Protein AF-A0A1B6J631-F1 (afdb_monomer)

Radius of gyration: 23.46 Å; Cα contacts (8 Å, |Δi|>4): 627; chains: 1; bounding box: 82×41×55 Å

pLDDT: mean 84.99, std 19.59, range [31.05, 98.88]

Structure (mmCIF, N/CA/C/O backbone):
data_AF-A0A1B6J631-F1
#
_entry.id   AF-A0A1B6J631-F1
#
loop_
_atom_site.group_PDB
_atom_site.id
_atom_site.type_symbol
_atom_site.label_atom_id
_atom_site.label_alt_id
_atom_site.label_comp_id
_atom_site.label_asym_id
_atom_site.label_entity_id
_atom_site.label_seq_id
_atom_site.pdbx_PDB_ins_code
_atom_site.Cartn_x
_atom_site.Cartn_y
_atom_site.Cartn_z
_atom_site.occupancy
_atom_site.B_iso_or_equiv
_atom_site.auth_seq_id
_atom_site.auth_comp_id
_atom_site.auth_asym_id
_atom_site.auth_atom_id
_atom_site.pdbx_PDB_model_num
ATOM 1 N N . MET A 1 1 ? -14.743 22.032 14.363 1.00 82.25 1 MET A N 1
ATOM 2 C CA . MET A 1 1 ? -14.940 21.026 13.307 1.00 82.25 1 MET A CA 1
ATOM 3 C C . MET A 1 1 ? -15.911 19.990 13.874 1.00 82.25 1 MET A C 1
ATOM 5 O O . MET A 1 1 ? -15.957 19.892 15.098 1.00 82.25 1 MET A O 1
ATOM 9 N N . PRO A 1 2 ? -16.835 19.409 13.086 1.00 94.44 2 PRO A N 1
ATOM 10 C CA . PRO A 1 2 ? -17.830 18.488 13.631 1.00 94.44 2 PRO A CA 1
ATOM 11 C C . PRO A 1 2 ? -17.188 17.169 14.062 1.00 94.44 2 PRO A C 1
ATOM 13 O O . PRO A 1 2 ? -16.267 16.673 13.419 1.00 94.44 2 PRO A O 1
ATOM 16 N N . SER A 1 3 ? -17.731 16.547 15.100 1.00 97.12 3 SER A N 1
ATOM 17 C CA . SER A 1 3 ? -17.388 15.157 15.407 1.00 97.12 3 SER A CA 1
ATOM 18 C C . SER A 1 3 ? -18.029 14.185 14.409 1.00 97.12 3 SER A C 1
ATOM 20 O O . SER A 1 3 ? -19.041 14.492 13.769 1.00 97.12 3 SER A O 1
ATOM 22 N N . LEU A 1 4 ? -17.495 12.963 14.317 1.00 96.88 4 LEU A N 1
ATOM 23 C CA . LEU A 1 4 ? -18.109 11.889 13.531 1.00 96.88 4 LEU A CA 1
ATOM 24 C C . LEU A 1 4 ? -19.551 11.629 13.981 1.00 96.88 4 LEU A C 1
ATOM 26 O O . LEU A 1 4 ? -20.434 11.430 13.147 1.00 96.88 4 LEU A O 1
ATOM 30 N N . LEU A 1 5 ? -19.806 11.658 15.291 1.00 95.62 5 LEU A N 1
ATOM 31 C CA . LEU A 1 5 ? -21.152 11.505 15.831 1.00 95.62 5 LEU A CA 1
ATOM 32 C C . LEU A 1 5 ? -22.104 12.600 15.323 1.00 95.62 5 LEU A C 1
ATOM 34 O O . LEU A 1 5 ? -23.181 12.277 14.826 1.00 95.62 5 LEU A O 1
ATOM 38 N N . GLU A 1 6 ? -21.700 13.870 15.386 1.00 95.44 6 GLU A N 1
ATOM 39 C CA . GLU A 1 6 ? -22.506 14.989 14.875 1.00 95.44 6 GLU A CA 1
ATOM 40 C C . GLU A 1 6 ? -22.746 14.869 13.364 1.00 95.44 6 GLU A C 1
ATOM 42 O O . GLU A 1 6 ? -23.855 15.118 12.886 1.00 95.44 6 GLU A O 1
ATOM 47 N N . ALA A 1 7 ? -21.738 14.437 12.598 1.00 95.25 7 ALA A N 1
ATOM 48 C CA . ALA A 1 7 ? -21.880 14.189 11.165 1.00 95.25 7 ALA A CA 1
ATOM 49 C C . ALA A 1 7 ? -22.892 13.064 10.879 1.00 95.25 7 ALA A C 1
ATOM 51 O O . ALA A 1 7 ? -23.744 13.195 9.992 1.00 95.25 7 ALA A O 1
ATOM 52 N N . ILE A 1 8 ? -22.851 11.981 11.662 1.00 93.69 8 ILE A N 1
ATOM 53 C CA . ILE A 1 8 ? -23.814 10.878 11.594 1.00 93.69 8 ILE A CA 1
ATOM 54 C C . ILE A 1 8 ? -25.222 11.361 11.925 1.00 93.69 8 ILE A C 1
ATOM 56 O O . ILE A 1 8 ? -26.155 11.054 11.185 1.00 93.69 8 ILE A O 1
ATOM 60 N N . GLU A 1 9 ? -25.398 12.126 12.997 1.00 92.25 9 GLU A N 1
ATOM 61 C CA . GLU A 1 9 ? -26.707 12.642 13.401 1.00 92.25 9 GLU A CA 1
ATOM 62 C C . GLU A 1 9 ? -27.267 13.636 12.389 1.00 92.25 9 GLU A C 1
ATOM 64 O O . GLU A 1 9 ? -28.450 13.588 12.062 1.00 92.25 9 GLU A O 1
ATOM 69 N N . ARG A 1 10 ? -26.418 14.462 11.784 1.00 91.12 10 ARG A N 1
ATOM 70 C CA . ARG A 1 10 ? -26.838 15.351 10.703 1.00 91.12 10 ARG A CA 1
ATOM 71 C C . ARG A 1 10 ? -27.291 14.585 9.456 1.00 91.12 10 ARG A C 1
ATOM 73 O O . ARG A 1 10 ? -28.232 15.014 8.792 1.00 91.12 10 ARG A O 1
ATOM 80 N N . LYS A 1 11 ? -26.625 13.478 9.114 1.00 90.56 11 LYS A N 1
ATOM 81 C CA . LYS A 1 11 ? -26.913 12.697 7.896 1.00 90.56 11 LYS A CA 1
ATOM 82 C C . LYS A 1 11 ? -28.049 11.687 8.077 1.00 90.56 11 LYS A C 1
ATOM 84 O O . LYS A 1 11 ? -28.780 11.429 7.125 1.00 90.56 11 LYS A O 1
ATOM 89 N N . TYR A 1 12 ? -28.196 11.124 9.274 1.00 87.44 12 TYR A N 1
ATOM 90 C CA . TYR A 1 12 ? -29.090 9.995 9.554 1.00 87.44 12 TYR A CA 1
ATOM 91 C C . TYR A 1 12 ? -30.035 10.214 10.746 1.00 87.44 12 TYR A C 1
ATOM 93 O O . TYR A 1 12 ? -30.874 9.358 11.005 1.00 87.44 12 TYR A O 1
ATOM 101 N N . GLY A 1 13 ? -29.904 11.312 11.494 1.00 75.94 13 GLY A N 1
ATOM 102 C CA . GLY A 1 13 ? -30.615 11.542 12.757 1.00 75.94 13 GLY A CA 1
ATOM 103 C C . GLY A 1 13 ? -31.969 12.246 12.654 1.00 75.94 13 GLY A C 1
ATOM 104 O O . GLY A 1 13 ? -32.663 12.319 13.663 1.00 75.94 13 GLY A O 1
ATOM 105 N N . ASN A 1 14 ? -32.382 12.742 11.482 1.00 65.00 14 ASN A N 1
ATOM 106 C CA . ASN A 1 14 ? -33.690 13.389 11.352 1.00 65.00 14 ASN A CA 1
ATOM 107 C C . ASN A 1 14 ? -34.818 12.365 11.153 1.00 65.00 14 ASN A C 1
ATOM 109 O O . ASN A 1 14 ? -35.109 11.924 10.038 1.00 65.00 14 ASN A O 1
ATOM 113 N N . ASP A 1 15 ? -35.525 12.080 12.244 1.00 57.22 15 ASP A N 1
ATOM 114 C CA . ASP A 1 15 ? -36.926 11.676 12.208 1.00 57.22 15 ASP A CA 1
ATOM 115 C C . ASP A 1 15 ? -37.767 12.827 11.605 1.00 57.22 15 ASP A C 1
ATOM 117 O O . ASP A 1 15 ? -38.285 13.675 12.324 1.00 57.22 15 ASP A O 1
ATOM 121 N N . GLY A 1 16 ? -37.924 12.869 10.274 1.00 48.22 16 GLY A N 1
ATOM 122 C CA . GLY A 1 16 ? -39.112 13.491 9.670 1.00 48.22 16 GLY A CA 1
ATOM 123 C C . GLY A 1 16 ? -38.996 14.774 8.839 1.00 48.22 16 GLY A C 1
ATOM 124 O O . GLY A 1 16 ? -39.943 15.550 8.881 1.00 48.22 16 GLY A O 1
ATOM 125 N N . GLU A 1 17 ? -37.979 14.973 7.990 1.00 39.62 17 GLU A N 1
ATOM 126 C CA . GLU A 1 17 ? -38.139 15.897 6.847 1.00 39.62 17 GLU A CA 1
ATOM 127 C C . GLU A 1 17 ? -37.693 15.280 5.512 1.00 39.62 17 GLU A C 1
ATOM 129 O O . GLU A 1 17 ? -36.581 14.783 5.349 1.00 39.62 17 GLU A O 1
ATOM 134 N N . CYS A 1 18 ? -38.640 15.281 4.570 1.00 37.50 18 CYS A N 1
ATOM 135 C CA . CYS A 1 18 ? -38.581 14.751 3.214 1.00 37.50 18 CYS A CA 1
ATOM 136 C C . CYS A 1 18 ? -37.304 15.114 2.438 1.00 37.50 18 CYS A C 1
ATOM 138 O O . CYS A 1 18 ? -37.109 16.271 2.071 1.00 37.50 18 CYS A O 1
ATOM 140 N N . PHE A 1 19 ? -36.579 14.098 1.964 1.00 38.81 19 PHE A N 1
ATOM 141 C CA . PHE A 1 19 ? -35.906 14.173 0.662 1.00 38.81 19 PHE A CA 1
ATOM 142 C C . PHE A 1 19 ? -36.889 13.781 -0.449 1.00 38.81 19 PHE A C 1
ATOM 144 O O . PHE A 1 19 ? -36.701 12.806 -1.170 1.00 38.81 19 PHE A O 1
ATOM 151 N N . ASP A 1 20 ? -37.954 14.568 -0.597 1.00 43.44 20 ASP A N 1
ATOM 152 C CA . ASP A 1 20 ? -38.672 14.644 -1.865 1.00 43.44 20 ASP A CA 1
ATOM 153 C C . ASP A 1 20 ? -37.979 15.719 -2.697 1.00 43.44 20 ASP A C 1
ATOM 155 O O . ASP A 1 20 ? -38.281 16.907 -2.574 1.00 43.44 20 ASP A O 1
ATOM 159 N N . LYS A 1 21 ? -37.014 15.292 -3.521 1.00 38.41 21 LYS A N 1
ATOM 160 C CA . LYS A 1 21 ? -36.769 15.865 -4.852 1.00 38.41 21 LYS A CA 1
ATOM 161 C C . LYS A 1 21 ? -35.803 14.998 -5.671 1.00 38.41 21 LYS A C 1
ATOM 163 O O . LYS A 1 21 ? -34.590 15.138 -5.611 1.00 38.41 21 LYS A O 1
ATOM 168 N N . VAL A 1 22 ? -36.450 14.202 -6.527 1.00 39.62 22 VAL A N 1
ATOM 169 C CA . VAL A 1 22 ? -36.046 13.758 -7.874 1.00 39.62 22 VAL A CA 1
ATOM 170 C C . VAL A 1 22 ? -35.031 12.613 -7.982 1.00 39.62 22 VAL A C 1
ATOM 172 O O . VAL A 1 22 ? -33.855 12.829 -8.240 1.00 39.62 22 VAL A O 1
ATOM 175 N N . LEU A 1 23 ? -35.551 11.380 -8.002 1.00 35.44 23 LEU A N 1
ATOM 176 C CA . LEU A 1 23 ? -35.072 10.312 -8.891 1.00 35.44 23 LEU A CA 1
ATOM 177 C C . LEU A 1 23 ? -36.285 9.512 -9.405 1.00 35.44 23 LEU A C 1
ATOM 179 O O . LEU A 1 23 ? -37.031 8.982 -8.582 1.00 35.44 23 LEU A O 1
ATOM 183 N N . PRO A 1 24 ? -36.519 9.389 -10.725 1.00 42.41 24 PRO A N 1
ATOM 184 C CA . PRO A 1 24 ? -37.562 8.520 -11.240 1.00 42.41 24 PRO A CA 1
ATOM 185 C C . PRO A 1 24 ? -36.941 7.227 -11.768 1.00 42.41 24 PRO A C 1
ATOM 187 O O . PRO A 1 24 ? -36.605 7.175 -12.940 1.00 42.41 24 PRO A O 1
ATOM 190 N N . VAL A 1 25 ? -36.825 6.174 -10.953 1.00 37.69 25 VAL A N 1
ATOM 191 C CA . VAL A 1 25 ? -36.919 4.783 -11.443 1.00 37.69 25 VAL A CA 1
ATOM 192 C C . VAL A 1 25 ? -37.462 3.899 -10.322 1.00 37.69 25 VAL A C 1
ATOM 194 O O . VAL A 1 25 ? -36.967 3.898 -9.200 1.00 37.69 25 VAL A O 1
ATOM 197 N N . ILE A 1 26 ? -38.506 3.151 -10.664 1.00 46.88 26 ILE A N 1
ATOM 198 C CA . ILE A 1 26 ? -39.209 2.166 -9.847 1.00 46.88 26 ILE A CA 1
ATOM 199 C C . ILE A 1 26 ? -38.220 1.108 -9.332 1.00 46.88 26 ILE A C 1
ATOM 201 O O . ILE A 1 26 ? -37.789 0.231 -10.076 1.00 46.88 26 ILE A O 1
ATOM 205 N N . ALA A 1 27 ? -37.919 1.159 -8.039 1.00 39.72 27 ALA A N 1
ATOM 206 C CA . ALA A 1 27 ? -37.477 0.018 -7.252 1.00 39.72 27 ALA A CA 1
ATOM 207 C C . ALA A 1 27 ? -38.329 0.010 -5.982 1.00 39.72 27 ALA A C 1
ATOM 209 O O . ALA A 1 27 ? -38.510 1.050 -5.348 1.00 39.72 27 ALA A O 1
ATOM 210 N N . ILE A 1 28 ? -38.900 -1.143 -5.632 1.00 43.44 28 ILE A N 1
ATOM 211 C CA . ILE A 1 28 ? -39.638 -1.314 -4.378 1.00 43.44 28 ILE A CA 1
ATOM 212 C C . ILE A 1 28 ? -38.614 -1.184 -3.246 1.00 43.44 28 ILE A C 1
ATOM 214 O O . ILE A 1 28 ? -37.933 -2.139 -2.883 1.00 43.44 28 ILE A O 1
ATOM 218 N N . TYR A 1 29 ? -38.463 0.039 -2.746 1.00 48.22 29 TYR A N 1
ATOM 219 C CA . TYR A 1 29 ? -37.654 0.362 -1.586 1.00 48.22 29 TYR A CA 1
ATOM 220 C C . TYR A 1 29 ? -38.427 -0.082 -0.348 1.00 48.22 29 TYR A C 1
ATOM 222 O O . TYR A 1 29 ? -39.416 0.541 0.036 1.00 48.22 29 TYR A O 1
ATOM 230 N N . VAL A 1 30 ? -38.000 -1.187 0.260 1.00 41.34 30 VAL A N 1
ATOM 231 C CA . VAL A 1 30 ? -38.392 -1.529 1.628 1.00 41.34 30 VAL A CA 1
ATOM 232 C C . VAL A 1 30 ? -37.383 -0.823 2.536 1.00 41.34 30 VAL A C 1
ATOM 234 O O . VAL A 1 30 ? -36.220 -1.233 2.547 1.00 41.34 30 VAL A O 1
ATOM 237 N N . PRO A 1 31 ? -37.761 0.249 3.259 1.00 44.47 31 PRO A N 1
ATOM 238 C CA . PRO A 1 31 ? -36.829 0.919 4.148 1.00 44.47 31 PRO A CA 1
ATOM 239 C C . PRO A 1 31 ? -36.415 -0.065 5.249 1.00 44.47 31 PRO A C 1
ATOM 241 O O . PRO A 1 31 ? -37.297 -0.694 5.845 1.00 44.47 31 PRO A O 1
ATOM 244 N N . PRO A 1 32 ? -35.116 -0.199 5.567 1.00 46.34 32 PRO A N 1
ATOM 245 C CA . PRO A 1 32 ? -34.723 -0.840 6.813 1.00 46.34 32 PRO A CA 1
ATOM 246 C C . PRO A 1 32 ? -35.379 -0.090 7.989 1.00 46.34 32 PRO A C 1
ATOM 248 O O . PRO A 1 32 ? -35.716 1.094 7.851 1.00 46.34 32 PRO A O 1
ATOM 251 N N . PRO A 1 33 ? -35.604 -0.746 9.143 1.00 46.66 33 PRO A N 1
ATOM 252 C CA . PRO A 1 33 ? -36.124 -0.062 10.322 1.00 46.66 33 PRO A CA 1
ATOM 253 C C . PRO A 1 33 ? -35.267 1.181 10.586 1.00 46.66 33 PRO A C 1
ATOM 255 O O . PRO A 1 33 ? -34.042 1.086 10.672 1.00 46.66 33 PRO A O 1
ATOM 258 N N . ARG A 1 34 ? -35.932 2.342 10.650 1.00 52.81 34 ARG A N 1
ATOM 259 C CA . ARG A 1 34 ? -35.390 3.713 10.541 1.00 52.81 34 ARG A CA 1
ATOM 260 C C . ARG A 1 34 ? -34.435 4.143 11.675 1.00 52.81 34 ARG A C 1
ATOM 262 O O . ARG A 1 34 ? -34.225 5.325 11.884 1.00 52.81 34 ARG A O 1
ATOM 269 N N . GLN A 1 35 ? -33.864 3.189 12.405 1.00 58.53 35 GLN A N 1
ATOM 270 C CA . GLN A 1 35 ? -32.966 3.387 13.547 1.00 58.53 35 GLN A CA 1
ATOM 271 C C . GLN A 1 35 ? -31.607 2.688 13.378 1.00 58.53 35 GLN A C 1
ATOM 273 O O . GLN A 1 35 ? -30.775 2.753 14.276 1.00 58.53 35 GLN A O 1
ATOM 278 N N . CYS A 1 36 ? -31.367 1.995 12.260 1.00 71.38 36 CYS A N 1
ATOM 279 C CA . CYS A 1 36 ? -30.121 1.264 12.040 1.00 71.38 36 CYS A CA 1
ATOM 280 C C . CYS A 1 36 ? -29.299 1.942 10.941 1.00 71.38 36 CYS A C 1
ATOM 282 O O . CYS A 1 36 ? -29.774 2.077 9.812 1.00 71.38 36 CYS A O 1
ATOM 284 N N . LEU A 1 37 ? -28.076 2.364 11.273 1.00 87.50 37 LEU A N 1
ATOM 285 C CA . LEU A 1 37 ? -27.142 2.905 10.290 1.00 87.50 37 LEU A CA 1
ATOM 286 C C . LEU A 1 37 ? -26.820 1.862 9.207 1.00 87.50 37 LEU A C 1
ATOM 288 O O . LEU A 1 37 ? -26.799 0.658 9.496 1.00 87.50 37 LEU A O 1
ATOM 292 N N . PRO A 1 38 ? -26.561 2.294 7.959 1.00 91.00 38 PRO A N 1
ATOM 293 C CA . PRO A 1 38 ? -26.093 1.380 6.928 1.00 91.00 38 PRO A CA 1
ATOM 294 C C . PRO A 1 38 ? -24.736 0.763 7.326 1.00 91.00 38 PRO A C 1
ATOM 296 O O . PRO A 1 38 ? -23.950 1.411 8.018 1.00 91.00 38 PRO A O 1
ATOM 299 N N . PRO A 1 39 ? -24.418 -0.466 6.868 1.00 94.44 39 PRO A N 1
ATOM 300 C CA . PRO A 1 39 ? -23.124 -1.095 7.142 1.00 94.44 39 PRO A CA 1
ATOM 301 C C . PRO A 1 39 ? -21.924 -0.318 6.589 1.00 94.44 39 PRO A C 1
ATOM 303 O O . PRO A 1 39 ? -20.822 -0.490 7.094 1.00 94.44 39 PRO A O 1
ATOM 306 N N . LEU A 1 40 ? -22.136 0.507 5.562 1.00 96.25 40 LEU A N 1
ATOM 307 C CA . LEU A 1 40 ? -21.135 1.393 4.980 1.00 96.25 40 LEU A CA 1
ATOM 308 C C . LEU A 1 40 ? -21.449 2.839 5.366 1.00 96.25 40 LEU A C 1
ATOM 310 O O . LEU A 1 40 ? -22.522 3.356 5.042 1.00 96.25 40 LEU A O 1
ATOM 314 N N . LEU A 1 41 ? -20.489 3.500 6.005 1.00 96.94 41 LEU A N 1
ATOM 315 C CA . LEU A 1 41 ? -20.519 4.927 6.293 1.00 96.94 41 LEU A CA 1
ATOM 316 C C . LEU A 1 41 ? -19.467 5.645 5.450 1.00 96.94 41 LEU A C 1
ATOM 318 O O . LEU A 1 41 ? -18.290 5.320 5.522 1.00 96.94 41 LEU A O 1
ATOM 322 N N . VAL A 1 42 ? -19.903 6.643 4.680 1.00 97.00 42 VAL A N 1
ATOM 323 C CA . VAL A 1 42 ? -19.023 7.508 3.880 1.00 97.00 42 VAL A CA 1
ATOM 324 C C . VAL A 1 42 ? -19.221 8.949 4.326 1.00 97.00 42 VAL A C 1
ATOM 326 O O . VAL A 1 42 ? -20.335 9.484 4.210 1.00 97.00 42 VAL A O 1
ATOM 329 N N . PHE A 1 43 ? -18.149 9.554 4.826 1.00 96.44 43 PHE A N 1
ATOM 330 C CA . PHE A 1 43 ? -18.082 10.926 5.322 1.00 96.44 43 PHE A CA 1
ATOM 331 C C . PHE A 1 43 ? -16.778 11.579 4.870 1.00 96.44 43 PHE A C 1
ATOM 333 O O . PHE A 1 43 ? -15.960 11.993 5.684 1.00 96.44 43 PHE A O 1
ATOM 340 N N . ASN A 1 44 ? -16.583 11.648 3.558 1.00 94.62 44 ASN A N 1
ATOM 341 C CA . ASN A 1 44 ? -15.396 12.271 2.985 1.00 94.62 44 ASN A CA 1
ATOM 342 C C . ASN A 1 44 ? -15.577 13.788 2.943 1.00 94.62 44 ASN A C 1
ATOM 344 O O . ASN A 1 44 ? -16.693 14.244 2.676 1.00 94.62 44 ASN A O 1
ATOM 348 N N . ASP A 1 45 ? -14.505 14.549 3.175 1.00 95.94 45 ASP A N 1
ATOM 349 C CA . ASP A 1 45 ? -14.517 16.019 3.069 1.00 95.94 45 ASP A CA 1
ATOM 350 C C . ASP A 1 45 ? -15.610 16.671 3.935 1.00 95.94 45 ASP A C 1
ATOM 352 O O . ASP A 1 45 ? -16.356 17.548 3.504 1.00 95.94 45 ASP A O 1
ATOM 356 N N . CYS A 1 46 ? -15.767 16.163 5.162 1.00 95.75 46 CYS A N 1
ATOM 357 C CA . CYS A 1 46 ? -16.788 16.600 6.118 1.00 95.75 46 CYS A CA 1
ATOM 358 C C . CYS A 1 46 ? -16.204 17.419 7.280 1.00 95.75 46 CYS A C 1
ATOM 360 O O . CYS A 1 46 ? -16.917 17.680 8.251 1.00 95.75 46 CYS A O 1
ATOM 362 N N . ASP A 1 47 ? -14.926 17.801 7.188 1.00 95.75 47 ASP A N 1
ATOM 363 C CA . ASP A 1 47 ? -14.166 18.509 8.221 1.00 95.75 47 ASP A CA 1
ATOM 364 C C . ASP A 1 47 ? -14.165 17.796 9.587 1.00 95.75 47 ASP A C 1
ATOM 366 O O . ASP A 1 47 ? -14.083 18.454 10.620 1.00 95.75 47 ASP A O 1
ATOM 370 N N . ILE A 1 48 ? -14.297 16.466 9.627 1.00 97.00 48 ILE A N 1
ATOM 371 C CA . ILE A 1 48 ? -14.379 15.724 10.892 1.00 97.00 48 ILE A CA 1
ATOM 372 C C . ILE A 1 48 ? -13.012 15.717 11.584 1.00 97.00 48 ILE A C 1
ATOM 374 O O . ILE A 1 48 ? -12.023 15.330 10.970 1.00 97.00 48 ILE A O 1
ATOM 378 N N . ASP A 1 49 ? -12.946 16.103 12.857 1.00 95.38 49 ASP A N 1
ATOM 379 C CA . ASP A 1 49 ? -11.690 16.150 13.630 1.00 95.38 49 ASP A CA 1
ATOM 380 C C . ASP A 1 49 ? -11.677 15.233 14.863 1.00 95.38 49 ASP A C 1
ATOM 382 O O . ASP A 1 49 ? -10.615 14.941 15.404 1.00 95.38 49 ASP A O 1
ATOM 386 N N . THR A 1 50 ? -12.843 14.751 15.298 1.00 96.25 50 THR A N 1
ATOM 387 C CA . THR A 1 50 ? -13.007 13.997 16.548 1.00 96.25 50 THR A CA 1
ATOM 388 C C . THR A 1 50 ? -14.068 12.902 16.422 1.00 96.25 50 THR A C 1
ATOM 390 O O . THR A 1 50 ? -14.956 12.948 15.566 1.00 96.25 50 THR A O 1
ATOM 393 N N . ALA A 1 51 ? -14.023 11.901 17.302 1.00 95.00 51 ALA A N 1
ATOM 394 C CA . ALA A 1 51 ? -15.007 10.820 17.358 1.00 95.00 51 ALA A CA 1
ATOM 395 C C . ALA A 1 51 ? -16.389 11.302 17.840 1.00 95.00 51 ALA A C 1
ATOM 397 O O . ALA A 1 51 ? -17.426 10.852 17.346 1.00 95.00 51 ALA A O 1
ATOM 398 N N . GLY A 1 52 ? -16.406 12.225 18.807 1.00 95.19 52 GLY A N 1
ATOM 399 C CA . GLY A 1 52 ? -17.604 12.603 19.563 1.00 95.19 52 GLY A CA 1
ATOM 400 C C . GLY A 1 52 ? -17.844 11.677 20.760 1.00 95.19 52 GLY A C 1
ATOM 401 O O . GLY A 1 52 ? -16.917 11.044 21.261 1.00 95.19 52 GLY A O 1
ATOM 402 N N . ASN A 1 53 ? -19.085 11.597 21.258 1.00 96.00 53 ASN A N 1
ATOM 403 C CA . ASN A 1 53 ? -19.402 10.772 22.430 1.00 96.00 53 ASN A CA 1
ATOM 404 C C . ASN A 1 53 ? -19.258 9.264 22.110 1.00 96.00 53 ASN A C 1
ATOM 406 O O . ASN A 1 53 ? -20.048 8.743 21.316 1.00 96.00 53 ASN A O 1
ATOM 410 N N . PRO A 1 54 ? -18.326 8.530 22.754 1.00 94.12 54 PRO A N 1
ATOM 411 C CA . PRO A 1 54 ? -18.050 7.140 22.389 1.00 94.12 54 PRO A CA 1
ATOM 412 C C . PRO A 1 54 ? -19.222 6.186 22.633 1.00 94.12 54 PRO A C 1
ATOM 414 O O . PRO A 1 54 ? -19.442 5.285 21.832 1.00 94.12 54 PRO A O 1
ATOM 417 N N . ALA A 1 55 ? -19.997 6.389 23.705 1.00 93.81 55 ALA A N 1
ATOM 418 C CA . ALA A 1 55 ? -21.128 5.522 24.037 1.00 93.81 55 ALA A CA 1
ATOM 419 C C . ALA A 1 55 ? -22.260 5.663 23.008 1.00 93.81 55 ALA A C 1
ATOM 421 O O . ALA A 1 55 ? -22.773 4.672 22.498 1.00 93.81 55 ALA A O 1
ATOM 422 N N . GLN A 1 56 ? -22.589 6.900 22.625 1.00 93.19 56 GLN A N 1
ATOM 423 C CA . GLN A 1 56 ? -23.601 7.157 21.595 1.00 93.19 56 GLN A CA 1
ATOM 424 C C . GLN A 1 56 ? -23.147 6.684 20.211 1.00 93.19 56 GLN A C 1
ATOM 426 O O . GLN A 1 56 ? -23.956 6.179 19.428 1.00 93.19 56 GLN A O 1
ATOM 431 N N . LEU A 1 57 ? -21.853 6.828 19.908 1.00 93.31 57 LEU A N 1
ATOM 432 C CA . LEU A 1 57 ? -21.279 6.315 18.671 1.00 93.31 57 LEU A CA 1
ATOM 433 C C . LEU A 1 57 ? -21.340 4.781 18.637 1.00 93.31 57 LEU A C 1
ATOM 435 O O . LEU A 1 57 ? -21.722 4.221 17.613 1.00 93.31 57 LEU A O 1
ATOM 439 N N . GLN A 1 58 ? -21.050 4.103 19.751 1.00 92.75 58 GLN A N 1
ATOM 440 C CA . GLN A 1 58 ? -21.160 2.647 19.873 1.00 92.75 58 GLN A CA 1
ATOM 441 C C . GLN A 1 58 ? -22.585 2.152 19.618 1.00 92.75 58 GLN A C 1
ATOM 443 O O . GLN A 1 58 ? -22.782 1.247 18.804 1.00 92.75 58 GLN A O 1
ATOM 448 N N . ASP A 1 59 ? -23.576 2.780 20.254 1.00 91.31 59 ASP A N 1
ATOM 449 C CA . ASP A 1 59 ? -24.989 2.411 20.113 1.00 91.31 59 ASP A CA 1
ATOM 450 C C . ASP A 1 59 ? -25.464 2.494 18.653 1.00 91.31 59 ASP A C 1
ATOM 452 O O . ASP A 1 59 ? -26.232 1.647 18.189 1.00 91.31 59 ASP A O 1
ATOM 456 N N . LYS A 1 60 ? -24.981 3.493 17.903 1.00 91.56 60 LYS A N 1
ATOM 457 C CA . LYS A 1 60 ? -25.352 3.702 16.496 1.00 91.56 60 LYS A CA 1
ATOM 458 C C . LYS A 1 60 ? -24.523 2.850 15.526 1.00 91.56 60 LYS A C 1
ATOM 460 O O . LYS A 1 60 ? -25.063 2.376 14.523 1.00 91.56 60 LYS A O 1
ATOM 465 N N . CYS A 1 61 ? -23.233 2.647 15.801 1.00 93.19 61 CYS A N 1
ATOM 466 C CA . CYS A 1 61 ? -22.261 2.109 14.842 1.00 93.19 61 CYS A CA 1
ATOM 467 C C . CYS A 1 61 ? -21.873 0.638 15.065 1.00 93.19 61 CYS A C 1
ATOM 469 O O . CYS A 1 61 ? -21.074 0.103 14.298 1.00 93.19 61 CYS A O 1
ATOM 471 N N . ALA A 1 62 ? -22.480 -0.062 16.030 1.00 91.25 62 ALA A N 1
ATOM 472 C CA . ALA A 1 62 ? -22.158 -1.459 16.351 1.00 91.25 62 ALA A CA 1
ATOM 473 C C . ALA A 1 62 ? -22.240 -2.448 15.163 1.00 91.25 62 ALA A C 1
ATOM 475 O O . ALA A 1 62 ? -21.647 -3.526 15.213 1.00 91.25 62 ALA A O 1
ATOM 476 N N . ARG A 1 63 ? -22.989 -2.109 14.101 1.00 92.88 63 ARG A N 1
ATOM 477 C CA . ARG A 1 63 ? -23.184 -2.949 12.900 1.00 92.88 63 ARG A CA 1
ATOM 478 C C . ARG A 1 63 ? -22.445 -2.456 11.654 1.00 92.88 63 ARG A C 1
ATOM 480 O O . ARG A 1 63 ? -22.580 -3.078 10.597 1.00 92.88 63 ARG A O 1
ATOM 487 N N . VAL A 1 64 ? -21.705 -1.356 11.766 1.00 96.06 64 VAL A N 1
ATOM 488 C CA . VAL A 1 64 ? -20.915 -0.797 10.666 1.00 96.06 64 VAL A CA 1
ATOM 489 C C . VAL A 1 64 ? -19.770 -1.757 10.341 1.00 96.06 64 VAL A C 1
ATOM 491 O O . VAL A 1 64 ? -19.120 -2.299 11.233 1.00 96.06 64 VAL A O 1
ATOM 494 N N . GLN A 1 65 ? -19.575 -2.003 9.050 1.00 97.69 65 GLN A N 1
ATOM 495 C CA . GLN A 1 65 ? -18.559 -2.892 8.488 1.00 97.69 65 GLN A CA 1
ATOM 496 C C . GLN A 1 65 ? -17.547 -2.136 7.628 1.00 97.69 65 GLN A C 1
ATOM 498 O O . GLN A 1 65 ? -16.415 -2.593 7.491 1.00 97.69 65 GLN A O 1
ATOM 503 N N . GLU A 1 66 ? -17.920 -0.987 7.074 1.00 98.56 66 GLU A N 1
ATOM 504 C CA . GLU A 1 66 ? -17.053 -0.191 6.215 1.00 98.56 66 GLU A CA 1
ATOM 505 C C . GLU A 1 66 ? -17.171 1.287 6.582 1.00 98.56 66 GLU A C 1
ATOM 507 O O . GLU A 1 66 ? -18.274 1.812 6.763 1.00 98.56 66 GLU A O 1
ATOM 512 N N . LEU A 1 67 ? -16.026 1.948 6.701 1.00 98.44 67 LEU A N 1
ATOM 513 C CA . LEU A 1 67 ? -15.930 3.343 7.095 1.00 98.44 67 LEU A CA 1
ATOM 514 C C . LEU A 1 67 ? -14.966 4.074 6.162 1.00 98.44 67 LEU A C 1
ATOM 516 O O . LEU A 1 67 ? -13.787 3.735 6.090 1.00 98.44 67 LEU A O 1
ATOM 520 N N . ASP A 1 68 ? -15.465 5.094 5.477 1.00 98.44 68 ASP A N 1
ATOM 521 C CA . ASP A 1 68 ? -14.666 6.010 4.672 1.00 98.44 68 ASP A CA 1
ATOM 522 C C . ASP A 1 68 ? -14.711 7.407 5.298 1.00 98.44 68 ASP A C 1
ATOM 524 O O . ASP A 1 68 ? -15.769 8.039 5.376 1.00 98.44 68 ASP A O 1
ATOM 528 N N . LEU A 1 69 ? -13.555 7.828 5.807 1.00 98.00 69 LEU A N 1
ATOM 529 C CA . LEU A 1 69 ? -13.287 9.128 6.421 1.00 98.00 69 LEU A CA 1
ATOM 530 C C . LEU A 1 69 ? -12.156 9.843 5.680 1.00 98.00 69 LEU A C 1
ATOM 532 O O . LEU A 1 69 ? -11.420 10.630 6.284 1.00 98.00 69 LEU A O 1
ATOM 536 N N . ALA A 1 70 ? -11.981 9.568 4.388 1.00 97.62 70 ALA A N 1
ATOM 537 C CA . ALA A 1 70 ? -10.939 10.223 3.621 1.00 97.62 70 ALA A CA 1
ATOM 538 C C . ALA A 1 70 ? -11.139 11.745 3.575 1.00 97.62 70 ALA A C 1
ATOM 540 O O . ALA A 1 70 ? -12.268 12.231 3.517 1.00 97.62 70 ALA A O 1
ATOM 541 N N . GLN A 1 71 ? -10.034 12.490 3.543 1.00 97.25 71 GLN A N 1
ATOM 542 C CA . GLN A 1 71 ? -10.035 13.948 3.415 1.00 97.25 71 GLN A CA 1
ATOM 543 C C . GLN A 1 71 ? -10.816 14.615 4.558 1.00 97.25 71 GLN A C 1
ATOM 545 O O . GLN A 1 71 ? -11.761 15.357 4.336 1.00 97.25 71 GLN A O 1
ATOM 550 N N . ASN A 1 72 ? -10.457 14.306 5.799 1.00 97.50 72 ASN A N 1
ATOM 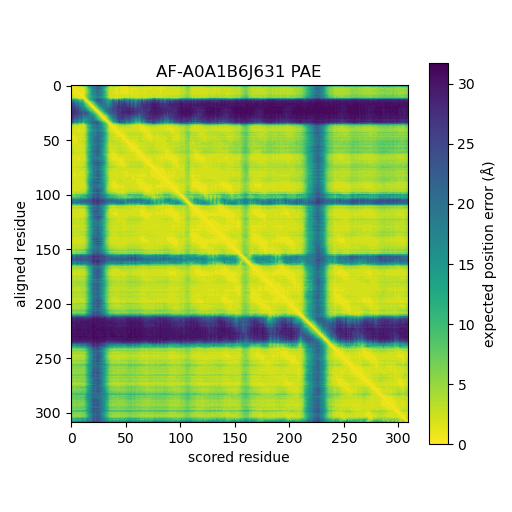551 C CA . ASN A 1 72 ? -10.982 14.986 6.980 1.00 97.50 72 ASN A CA 1
ATOM 552 C C . ASN A 1 72 ? -9.825 15.619 7.767 1.00 97.50 72 ASN A C 1
ATOM 554 O O . ASN A 1 72 ? -8.676 15.638 7.320 1.00 97.50 72 ASN A O 1
ATOM 558 N N . SER A 1 73 ? -10.139 16.157 8.939 1.00 96.12 73 SER A N 1
ATOM 559 C CA . SER A 1 73 ? -9.207 16.885 9.797 1.00 96.12 73 SER A CA 1
ATOM 560 C C . SER A 1 73 ? -8.763 16.055 11.003 1.00 96.12 73 SER A C 1
ATOM 562 O O . SER A 1 73 ? -8.427 16.614 12.045 1.00 96.12 73 SER A O 1
ATOM 564 N N . LEU A 1 74 ? -8.762 14.722 10.884 1.00 94.38 74 LEU A N 1
ATOM 565 C CA . LEU A 1 74 ? -8.240 13.843 11.928 1.00 94.38 74 LEU A CA 1
ATOM 566 C C . LEU A 1 74 ? -6.713 13.946 11.933 1.00 94.38 74 LEU A C 1
ATOM 568 O O . LEU A 1 74 ? -6.060 13.619 10.944 1.00 94.38 74 LEU A O 1
ATOM 572 N N . THR A 1 75 ? -6.136 14.392 13.043 1.00 92.75 75 THR A N 1
ATOM 573 C CA . THR A 1 75 ? -4.674 14.472 13.211 1.00 92.75 75 THR A CA 1
ATOM 574 C C . THR A 1 75 ? -4.158 13.498 14.261 1.00 92.75 75 THR A C 1
ATOM 576 O O . THR A 1 75 ? -3.036 13.006 14.159 1.00 92.75 75 THR A O 1
ATOM 579 N N . GLU A 1 76 ? -4.990 13.178 15.253 1.00 91.69 76 GLU A N 1
ATOM 580 C CA . GLU A 1 76 ? -4.605 12.349 16.387 1.00 91.69 76 GLU A CA 1
ATOM 581 C C . GLU A 1 76 ? -5.047 10.890 16.221 1.00 91.69 76 GLU A C 1
ATOM 583 O O . GLU A 1 76 ? -6.218 10.572 15.989 1.00 91.69 76 GLU A O 1
ATOM 588 N N . TRP A 1 77 ? -4.117 9.962 16.450 1.00 93.00 77 TRP A N 1
ATOM 589 C CA . TRP A 1 77 ? -4.435 8.535 16.492 1.00 93.00 77 TRP A CA 1
ATOM 590 C C . TRP A 1 77 ? -5.379 8.147 17.631 1.00 93.00 77 TRP A C 1
ATOM 592 O O . TRP A 1 77 ? -6.104 7.163 17.507 1.00 93.00 77 TRP A O 1
ATOM 602 N N . SER A 1 78 ? -5.370 8.889 18.739 1.00 90.94 78 SER A N 1
ATOM 603 C CA . SER A 1 78 ? -6.276 8.689 19.877 1.00 90.94 78 SER A CA 1
ATOM 604 C C . SER A 1 78 ? -7.742 8.714 19.426 1.00 90.94 78 SER A C 1
ATOM 606 O O . SER A 1 78 ? -8.502 7.799 19.754 1.00 90.94 78 SER A O 1
ATOM 608 N N . GLU A 1 79 ? -8.107 9.700 18.606 1.00 92.94 79 GLU A N 1
ATOM 609 C CA . GLU A 1 79 ? -9.443 9.873 18.037 1.00 92.94 79 GLU A CA 1
ATOM 610 C C . GLU A 1 79 ? -9.781 8.761 17.043 1.00 92.94 79 GLU A C 1
ATOM 612 O O . GLU A 1 79 ? -10.840 8.140 17.150 1.00 92.94 79 GLU A O 1
ATOM 617 N N . ILE A 1 80 ? -8.856 8.414 16.140 1.00 94.69 80 ILE A N 1
ATOM 618 C CA . ILE A 1 80 ? -9.047 7.296 15.201 1.00 94.69 80 ILE A CA 1
ATOM 619 C C . ILE A 1 80 ? -9.293 5.990 15.955 1.00 94.69 80 ILE A C 1
ATOM 621 O O . ILE A 1 80 ? -10.272 5.294 15.691 1.00 94.69 80 ILE A O 1
ATOM 625 N N . LEU A 1 81 ? -8.436 5.651 16.919 1.00 94.00 81 LEU A N 1
ATOM 626 C CA . LEU A 1 81 ? -8.600 4.440 17.716 1.00 94.00 81 LEU A CA 1
ATOM 627 C C . LEU A 1 81 ? -9.909 4.467 18.514 1.00 94.00 81 LEU A C 1
ATOM 629 O O . LEU A 1 81 ? -10.532 3.419 18.688 1.00 94.00 81 LEU A O 1
ATOM 633 N N . CYS A 1 82 ? -10.353 5.640 18.974 1.00 93.38 82 CYS A N 1
ATOM 634 C CA . CYS A 1 82 ? -11.644 5.800 19.634 1.00 93.38 82 CYS A CA 1
ATOM 635 C C . CYS A 1 82 ? -12.808 5.486 18.683 1.00 93.38 82 CYS A C 1
ATOM 637 O O . CYS A 1 82 ? -13.690 4.714 19.060 1.00 93.38 82 CYS A O 1
ATOM 639 N N . ILE A 1 83 ? -12.770 5.989 17.442 1.00 95.50 83 ILE A N 1
ATOM 640 C CA . ILE A 1 83 ? -13.750 5.687 16.385 1.00 95.50 83 ILE A CA 1
ATOM 641 C C . ILE A 1 83 ? -13.779 4.184 16.088 1.00 95.50 83 ILE A C 1
ATOM 643 O O . ILE A 1 83 ? -14.842 3.562 16.150 1.00 95.50 83 ILE A O 1
ATOM 647 N N . LEU A 1 84 ? -12.616 3.584 15.809 1.00 95.44 84 LEU A N 1
ATOM 648 C CA . LEU A 1 84 ? -12.507 2.170 15.436 1.00 95.44 84 LEU A CA 1
ATOM 649 C C . LEU A 1 84 ? -13.029 1.243 16.546 1.00 95.44 84 LEU A C 1
ATOM 651 O O . LEU A 1 84 ? -13.673 0.235 16.256 1.00 95.44 84 LEU A O 1
ATOM 655 N N . LYS A 1 85 ? -12.823 1.595 17.825 1.00 94.44 85 LYS A N 1
ATOM 656 C CA . LYS A 1 85 ? -13.319 0.809 18.972 1.00 94.44 85 LYS A CA 1
ATOM 657 C C . LYS A 1 85 ? -14.840 0.711 19.024 1.00 94.44 85 LYS A C 1
ATOM 659 O O . LYS A 1 85 ? -15.358 -0.284 19.527 1.00 94.44 85 LYS A O 1
ATOM 664 N N . GLN A 1 86 ? -15.551 1.705 18.492 1.00 95.56 86 GLN A N 1
ATOM 665 C CA . GLN A 1 86 ? -17.015 1.710 18.480 1.00 95.56 86 GLN A CA 1
ATOM 666 C C . GLN A 1 86 ? -17.620 0.914 17.320 1.00 95.56 86 GLN A C 1
ATOM 668 O O . GLN A 1 86 ? -18.840 0.778 17.239 1.00 95.56 86 GLN A O 1
ATOM 673 N N . MET A 1 87 ? -16.783 0.353 16.441 1.00 95.88 87 MET A N 1
ATOM 674 C CA . MET A 1 87 ? -17.199 -0.408 15.263 1.00 95.88 87 MET A CA 1
ATOM 675 C C . MET A 1 87 ? -16.581 -1.817 15.293 1.00 95.88 87 MET A C 1
ATOM 677 O O . MET A 1 87 ? -15.670 -2.125 14.527 1.00 95.88 87 MET A O 1
ATOM 681 N N . PRO A 1 88 ? -17.063 -2.721 16.168 1.00 94.62 88 PRO A N 1
ATOM 682 C CA . PRO A 1 88 ? -16.436 -4.028 16.393 1.00 94.62 88 PRO A CA 1
ATOM 683 C C . PRO A 1 88 ? -16.500 -4.978 15.185 1.00 94.62 88 PRO A C 1
ATOM 685 O O . PRO A 1 88 ? -15.778 -5.971 15.152 1.00 94.62 88 PRO A O 1
ATOM 688 N N . LEU A 1 89 ? -17.368 -4.699 14.205 1.00 96.62 89 LEU A N 1
ATOM 689 C CA . LEU A 1 89 ? -17.530 -5.487 12.977 1.00 96.62 89 LEU A CA 1
ATOM 690 C C . LEU A 1 89 ? -16.841 -4.852 11.759 1.00 96.62 89 LEU A C 1
ATOM 692 O O . LEU A 1 89 ? -17.052 -5.320 10.638 1.00 96.62 89 LEU A O 1
ATOM 696 N N . LEU A 1 90 ? -16.044 -3.798 11.965 1.00 98.00 90 LEU A N 1
ATOM 697 C CA . LEU A 1 90 ? -15.393 -3.059 10.892 1.00 98.00 90 LEU A CA 1
ATOM 698 C C . LEU A 1 90 ? -14.349 -3.924 10.177 1.00 98.00 90 LEU A C 1
ATOM 700 O O . LEU A 1 90 ? -13.441 -4.465 10.804 1.00 98.00 90 LEU A O 1
ATOM 704 N N . LYS A 1 91 ? -14.489 -4.027 8.856 1.00 98.56 91 LYS A N 1
ATOM 705 C CA . LYS A 1 91 ? -13.611 -4.764 7.937 1.00 98.56 91 LYS A CA 1
ATOM 706 C C . LYS A 1 91 ? -12.791 -3.838 7.053 1.00 98.56 91 LYS A C 1
ATOM 708 O O . LYS A 1 91 ? -11.649 -4.160 6.739 1.00 98.56 91 LYS A O 1
ATOM 713 N N . PHE A 1 92 ? -13.355 -2.689 6.690 1.00 98.75 92 PHE A N 1
ATOM 714 C CA . PHE A 1 92 ? -12.712 -1.692 5.844 1.00 98.75 92 PHE A CA 1
ATOM 715 C C . PHE A 1 92 ? -12.688 -0.331 6.534 1.00 98.75 92 PHE A C 1
ATOM 717 O O . PHE A 1 92 ? -13.723 0.148 7.000 1.00 98.75 92 PHE A O 1
ATOM 724 N N . ALA A 1 93 ? -11.519 0.304 6.543 1.00 98.62 93 ALA A N 1
ATOM 725 C CA . ALA A 1 93 ? -11.353 1.686 6.965 1.00 98.62 93 ALA A CA 1
ATOM 726 C C . ALA A 1 93 ? -10.503 2.447 5.943 1.00 98.62 93 ALA A C 1
ATOM 728 O O . ALA A 1 93 ? -9.388 2.031 5.620 1.00 98.62 93 ALA A O 1
ATOM 729 N N . ASN A 1 94 ? -11.004 3.584 5.469 1.00 98.75 94 ASN A N 1
ATOM 730 C CA . ASN A 1 94 ? -10.232 4.530 4.679 1.00 98.75 94 ASN A CA 1
ATOM 731 C C . ASN A 1 94 ? -10.055 5.835 5.452 1.00 98.75 94 ASN A C 1
ATOM 733 O O . ASN A 1 94 ? -11.021 6.512 5.790 1.00 98.75 94 ASN A O 1
ATOM 737 N N . LEU A 1 95 ? -8.796 6.157 5.733 1.00 98.25 95 LEU A N 1
ATOM 738 C CA . LEU A 1 95 ? -8.356 7.326 6.491 1.00 98.25 95 LEU A CA 1
ATOM 739 C C . LEU A 1 95 ? -7.447 8.224 5.641 1.00 98.25 95 LEU A C 1
ATOM 741 O O . LEU A 1 95 ? -6.749 9.079 6.179 1.00 98.25 95 LEU A O 1
ATOM 745 N N . SER A 1 96 ? -7.423 8.024 4.321 1.00 98.38 96 SER A N 1
ATOM 746 C CA . SER A 1 96 ? -6.543 8.763 3.411 1.00 98.38 96 SER A CA 1
ATOM 747 C C . SER A 1 96 ? -6.729 10.275 3.536 1.00 98.38 96 SER A C 1
ATOM 749 O O . SER A 1 96 ? -7.832 10.738 3.812 1.00 98.38 96 SER A O 1
ATOM 751 N N . PHE A 1 97 ? -5.686 11.061 3.274 1.00 97.50 97 PHE A N 1
ATOM 752 C CA . PHE A 1 97 ? -5.750 12.530 3.320 1.00 97.50 97 PHE A CA 1
ATOM 753 C C . PHE A 1 97 ? -6.147 13.119 4.690 1.00 97.50 97 PHE A C 1
ATOM 755 O O . PHE A 1 97 ? -6.660 14.231 4.746 1.00 97.50 97 PHE A O 1
ATOM 762 N N . ASN A 1 98 ? -5.900 12.393 5.783 1.00 96.38 98 ASN A N 1
ATOM 763 C CA . ASN A 1 98 ? -5.892 12.922 7.150 1.00 96.38 98 ASN A CA 1
ATOM 764 C C . ASN A 1 98 ? -4.432 13.083 7.598 1.00 96.38 98 ASN A C 1
ATOM 766 O O . ASN A 1 98 ? -3.638 12.171 7.384 1.00 96.38 98 ASN A O 1
ATOM 770 N N . MET A 1 99 ? -4.048 14.216 8.189 1.00 94.06 99 MET A N 1
ATOM 771 C CA . MET A 1 99 ? -2.644 14.515 8.528 1.00 94.06 99 MET A CA 1
ATOM 772 C C . MET A 1 99 ? -2.231 13.867 9.861 1.00 94.06 99 MET A C 1
ATOM 774 O O . MET A 1 99 ? -2.202 14.522 10.899 1.00 94.06 99 MET A O 1
ATOM 778 N N . LEU A 1 100 ? -1.892 12.580 9.829 1.00 91.50 100 LEU A N 1
ATOM 779 C CA . LEU A 1 100 ? -1.560 11.740 10.987 1.00 91.50 100 LEU A CA 1
ATOM 780 C C . LEU A 1 100 ? -0.081 11.850 11.376 1.00 91.50 100 LEU A C 1
ATOM 782 O O . LEU A 1 100 ? 0.641 10.853 11.413 1.00 91.50 100 LEU A O 1
ATOM 786 N N . THR A 1 101 ? 0.372 13.079 11.632 1.00 80.62 101 THR A N 1
ATOM 787 C CA . THR A 1 101 ? 1.786 13.389 11.903 1.00 80.62 101 THR A CA 1
ATOM 788 C C . THR A 1 101 ? 2.263 12.940 13.278 1.00 80.62 101 THR A C 1
ATOM 790 O O . THR A 1 101 ? 3.463 12.755 13.475 1.00 80.62 101 THR A O 1
ATOM 793 N N . ASP A 1 102 ? 1.351 12.790 14.235 1.00 83.69 102 ASP A N 1
ATOM 794 C CA . ASP A 1 102 ? 1.709 12.327 15.569 1.00 83.69 102 ASP A CA 1
ATOM 795 C C . ASP A 1 102 ? 1.978 10.824 15.541 1.00 83.69 102 ASP A C 1
ATOM 797 O O . ASP A 1 102 ? 1.184 10.043 15.012 1.00 83.69 102 ASP A O 1
ATOM 801 N N . SER A 1 103 ? 3.088 10.391 16.140 1.00 84.19 103 SER A N 1
ATOM 802 C CA . SER A 1 103 ? 3.371 8.963 16.264 1.00 84.19 103 SER A CA 1
ATOM 803 C C . SER A 1 103 ? 2.308 8.294 17.138 1.00 84.19 103 SER A C 1
ATOM 805 O O . SER A 1 103 ? 1.975 8.769 18.226 1.00 84.19 103 SER A O 1
ATOM 807 N N . LEU A 1 104 ? 1.802 7.149 16.692 1.00 83.44 104 LEU A N 1
ATOM 808 C CA . LEU A 1 104 ? 0.810 6.351 17.396 1.00 83.44 104 LEU A CA 1
ATOM 809 C C . LEU A 1 104 ? 1.365 5.838 18.736 1.00 83.44 104 LEU A C 1
ATOM 811 O O . LEU A 1 104 ? 2.112 4.861 18.804 1.00 83.44 104 LEU A O 1
ATOM 815 N N . GLN A 1 105 ? 0.956 6.492 19.823 1.00 69.81 105 GLN A N 1
ATOM 816 C CA . GLN A 1 105 ? 1.254 6.098 21.201 1.00 69.81 105 GLN A CA 1
ATOM 817 C C . GLN A 1 105 ? 0.069 5.311 21.780 1.00 69.81 105 GLN A C 1
ATOM 819 O O . GLN A 1 105 ? -0.755 5.834 22.527 1.00 69.81 105 GLN A O 1
ATOM 824 N N . GLY A 1 106 ? -0.056 4.041 21.394 1.00 58.91 106 GLY A N 1
ATOM 825 C CA . GLY A 1 106 ? -1.120 3.150 21.865 1.00 58.91 106 GLY A CA 1
ATOM 826 C C . GLY A 1 106 ? -0.653 2.188 22.957 1.00 58.91 106 GLY A C 1
ATOM 827 O O . GLY A 1 106 ? 0.479 1.699 22.942 1.00 58.91 106 GLY A O 1
ATOM 828 N N . LYS A 1 107 ? -1.544 1.835 23.893 1.00 59.34 107 LYS A N 1
ATOM 829 C CA . LYS A 1 107 ? -1.352 0.607 24.677 1.00 59.34 107 LYS A CA 1
ATOM 830 C C . LYS A 1 107 ? -1.564 -0.573 23.727 1.00 59.34 107 LYS A C 1
ATOM 832 O O . LYS A 1 107 ? -2.604 -0.644 23.087 1.00 59.34 107 LYS A O 1
ATOM 837 N N . LEU A 1 108 ? -0.652 -1.546 23.723 1.00 60.78 108 LEU A N 1
ATOM 838 C CA . LEU A 1 108 ? -0.753 -2.809 22.958 1.00 60.78 108 LEU A CA 1
ATOM 839 C C . LEU A 1 108 ? -2.014 -3.654 23.268 1.00 60.78 108 LEU A C 1
ATOM 841 O O . LEU A 1 108 ? -2.169 -4.753 22.748 1.00 60.78 108 LEU A O 1
ATOM 845 N N . CYS A 1 109 ? -2.887 -3.187 24.162 1.00 62.31 109 CYS A N 1
ATOM 846 C CA . CYS A 1 109 ? -4.120 -3.853 24.566 1.00 62.31 109 CYS A CA 1
ATOM 847 C C . CYS A 1 109 ? -5.254 -3.684 23.546 1.00 62.31 109 CYS A C 1
ATOM 849 O O . CYS A 1 109 ? -6.227 -4.434 23.602 1.00 62.31 109 CYS A O 1
ATOM 851 N N . ASP A 1 110 ? -5.158 -2.693 22.661 1.00 79.12 110 ASP A N 1
ATOM 852 C CA . ASP A 1 110 ? -6.170 -2.460 21.639 1.00 79.12 110 ASP A CA 1
ATOM 853 C C . ASP A 1 110 ? -5.951 -3.433 20.476 1.00 79.12 110 ASP A C 1
ATOM 855 O O . ASP A 1 110 ? -4.836 -3.585 19.990 1.00 79.12 110 ASP A O 1
ATOM 859 N N . SER A 1 111 ? -7.004 -4.129 20.046 1.00 90.50 111 SER A N 1
ATOM 860 C CA . SER A 1 111 ? -6.948 -5.057 18.914 1.00 90.50 111 SER A CA 1
ATOM 861 C C . SER A 1 111 ? -8.229 -4.964 18.094 1.00 90.50 111 SER A C 1
ATOM 863 O O . SER A 1 111 ? -9.326 -4.926 18.655 1.00 90.50 111 SER A O 1
ATOM 865 N N . PHE A 1 112 ? -8.090 -4.957 16.767 1.00 94.75 112 PHE A N 1
ATOM 866 C CA . PHE A 1 112 ? -9.196 -4.849 15.814 1.00 94.75 112 PHE A CA 1
ATOM 867 C C . PHE A 1 112 ? -9.200 -6.078 14.894 1.00 94.75 112 PHE A C 1
ATOM 869 O O . PHE A 1 112 ? -8.781 -6.009 13.738 1.00 94.75 112 PHE A O 1
ATOM 876 N N . PRO A 1 113 ? -9.649 -7.242 15.396 1.00 95.00 113 PRO A N 1
ATOM 877 C CA . PRO A 1 113 ? -9.476 -8.522 14.713 1.00 95.00 113 PRO A CA 1
ATOM 878 C C . PRO A 1 113 ? -10.332 -8.680 13.452 1.00 95.00 113 PRO A C 1
ATOM 880 O O . PRO A 1 113 ? -10.120 -9.631 12.707 1.00 95.00 113 PRO A O 1
ATOM 883 N N . MET A 1 114 ? -11.312 -7.804 13.219 1.00 97.44 114 MET A N 1
ATOM 884 C CA . MET A 1 114 ? -12.176 -7.855 12.035 1.00 97.44 114 MET A CA 1
ATOM 885 C C . MET A 1 114 ? -11.666 -6.996 10.877 1.00 97.44 114 MET A C 1
ATOM 887 O O . MET A 1 114 ? -12.118 -7.210 9.755 1.00 97.44 114 MET A O 1
ATOM 891 N N . LEU A 1 115 ? -10.731 -6.068 11.122 1.00 98.38 115 LEU A N 1
ATOM 892 C CA . LEU A 1 115 ? -10.261 -5.143 10.097 1.00 98.38 115 LEU A CA 1
ATOM 893 C C . LEU A 1 115 ? -9.306 -5.863 9.138 1.00 98.38 115 LEU A C 1
ATOM 895 O O . LEU A 1 115 ? -8.218 -6.286 9.528 1.00 98.38 115 LEU A O 1
ATOM 899 N N . THR A 1 116 ? -9.724 -5.996 7.882 1.00 98.62 116 THR A N 1
ATOM 900 C CA . THR A 1 116 ? -8.980 -6.693 6.823 1.00 98.62 116 THR A CA 1
ATOM 901 C C . THR A 1 116 ? -8.377 -5.728 5.809 1.00 98.62 116 THR A C 1
ATOM 903 O O . THR A 1 116 ? -7.388 -6.064 5.161 1.00 98.62 116 THR A O 1
ATOM 906 N N . ASN A 1 117 ? -8.937 -4.523 5.678 1.00 98.81 117 ASN A N 1
ATOM 907 C CA . ASN A 1 117 ? -8.544 -3.541 4.675 1.00 98.81 117 ASN A CA 1
ATOM 908 C C . ASN A 1 117 ? -8.363 -2.168 5.329 1.00 98.81 117 ASN A C 1
ATOM 910 O O . ASN A 1 117 ? -9.305 -1.622 5.909 1.00 98.81 117 ASN A O 1
ATOM 914 N N . LEU A 1 118 ? -7.165 -1.600 5.202 1.00 98.81 118 LEU A N 1
ATOM 915 C CA . LEU A 1 118 ? -6.843 -0.281 5.738 1.00 98.81 118 LEU A CA 1
ATOM 916 C C . LEU A 1 118 ? -6.184 0.591 4.671 1.00 98.81 118 LEU A C 1
ATOM 918 O O . LEU A 1 118 ? -5.169 0.214 4.079 1.00 98.81 118 LEU A O 1
ATOM 922 N N . VAL A 1 119 ? -6.750 1.776 4.453 1.00 98.88 119 VAL A N 1
ATOM 923 C CA . VAL A 1 119 ? -6.245 2.749 3.485 1.00 98.88 119 VAL A CA 1
ATOM 924 C C . VAL A 1 119 ? -5.729 3.988 4.212 1.00 98.88 119 VAL A C 1
ATOM 926 O O . VAL A 1 119 ? -6.491 4.693 4.870 1.00 98.88 119 VAL A O 1
ATOM 929 N N . LEU A 1 120 ? -4.427 4.245 4.089 1.00 98.56 120 LEU A N 1
ATOM 930 C CA . LEU A 1 120 ? -3.688 5.333 4.736 1.00 98.56 120 LEU A CA 1
ATOM 931 C C . LEU A 1 120 ? -2.881 6.115 3.693 1.00 98.56 120 LEU A C 1
ATOM 933 O O . LEU A 1 120 ? -1.700 6.396 3.886 1.00 98.56 120 LEU A O 1
ATOM 937 N N . ASN A 1 121 ? -3.481 6.419 2.542 1.00 98.62 121 ASN A N 1
ATOM 938 C CA . ASN A 1 121 ? -2.767 7.148 1.501 1.00 98.62 121 ASN A CA 1
ATOM 939 C C . ASN A 1 121 ? -2.649 8.628 1.869 1.00 98.62 121 ASN A C 1
ATOM 941 O O . ASN A 1 121 ? -3.638 9.244 2.270 1.00 98.62 121 ASN A O 1
ATOM 945 N N . ASN A 1 122 ? -1.466 9.206 1.665 1.00 98.00 122 ASN A N 1
ATOM 946 C CA . ASN A 1 122 ? -1.194 10.620 1.919 1.00 98.00 122 ASN A CA 1
ATOM 947 C C . ASN A 1 122 ? -1.631 11.071 3.325 1.00 98.00 122 ASN A C 1
ATOM 949 O O . ASN A 1 122 ? -2.379 12.037 3.471 1.00 98.00 122 ASN A O 1
ATOM 953 N N . THR A 1 123 ? -1.210 10.328 4.349 1.00 97.50 123 THR A N 1
ATOM 954 C CA . THR A 1 123 ? -1.512 10.628 5.752 1.00 97.50 123 THR A CA 1
ATOM 955 C C . THR A 1 123 ? -0.310 11.110 6.555 1.00 97.50 123 THR A C 1
ATOM 957 O O . THR A 1 123 ? -0.480 11.462 7.714 1.00 97.50 123 THR A O 1
ATOM 960 N N . GLN A 1 124 ? 0.896 11.142 5.971 1.00 95.75 124 GLN A N 1
ATOM 961 C CA . GLN A 1 124 ? 2.156 11.456 6.676 1.00 95.75 124 GLN A CA 1
ATOM 962 C C . GLN A 1 124 ? 2.474 10.478 7.827 1.00 95.75 124 GLN A C 1
ATOM 964 O O . GLN A 1 124 ? 3.266 10.802 8.709 1.00 95.75 124 GLN A O 1
ATOM 969 N N . ILE A 1 125 ? 1.866 9.285 7.826 1.00 96.56 125 ILE A N 1
ATOM 970 C CA . ILE A 1 125 ? 2.096 8.268 8.857 1.00 96.56 125 ILE A CA 1
ATOM 971 C C . ILE A 1 125 ? 3.569 7.832 8.887 1.00 96.56 125 ILE A C 1
ATOM 973 O O . ILE A 1 125 ? 4.172 7.583 7.846 1.00 96.56 125 ILE A O 1
ATOM 977 N N . ASP A 1 126 ? 4.138 7.686 10.085 1.00 94.50 126 ASP A N 1
ATOM 978 C CA . ASP A 1 126 ? 5.509 7.211 10.288 1.00 94.50 126 ASP A CA 1
ATOM 979 C C . ASP A 1 126 ? 5.605 5.676 10.454 1.00 94.50 126 ASP A C 1
ATOM 981 O O . ASP A 1 126 ? 4.631 4.968 10.732 1.00 94.50 126 ASP A O 1
ATOM 985 N N . TRP A 1 127 ? 6.811 5.123 10.293 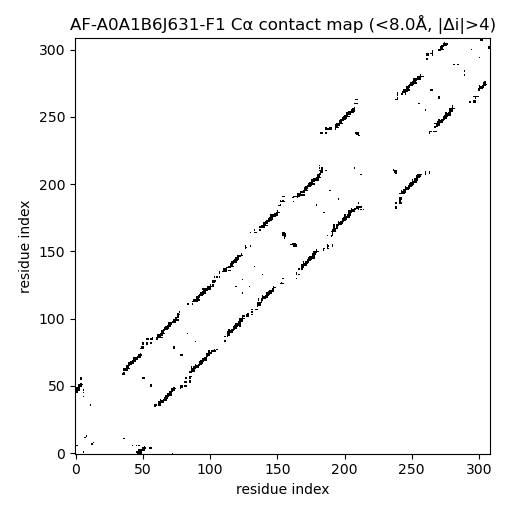1.00 94.62 127 TRP A N 1
ATOM 986 C CA . TRP A 1 127 ? 7.043 3.682 10.456 1.00 94.62 127 TRP A CA 1
ATOM 987 C C . TRP A 1 127 ? 6.765 3.138 11.864 1.00 94.62 127 TRP A C 1
ATOM 989 O O . TRP A 1 127 ? 6.184 2.054 11.956 1.00 94.62 127 TRP A O 1
ATOM 999 N N . PRO A 1 128 ? 7.119 3.825 12.971 1.00 92.12 128 PRO A N 1
ATOM 1000 C CA . PRO A 1 128 ? 6.677 3.430 14.308 1.00 92.12 128 PRO A CA 1
ATOM 1001 C C . PRO A 1 128 ? 5.164 3.193 14.399 1.00 92.12 128 PRO A C 1
ATOM 1003 O O . PRO A 1 128 ? 4.745 2.158 14.926 1.00 92.12 128 PRO A O 1
ATOM 1006 N N . SER A 1 129 ? 4.354 4.083 13.818 1.00 93.81 129 SER A N 1
ATOM 1007 C CA . SER A 1 129 ? 2.900 3.921 13.778 1.00 93.81 129 SER A CA 1
ATOM 1008 C C . SER A 1 129 ? 2.479 2.749 12.907 1.00 93.81 129 SER A C 1
ATOM 1010 O O . SER A 1 129 ? 1.660 1.943 13.344 1.00 93.81 129 SER A O 1
ATOM 1012 N N . VAL A 1 130 ? 3.075 2.580 11.720 1.00 95.81 130 VAL A N 1
ATOM 1013 C CA . VAL A 1 130 ? 2.814 1.412 10.858 1.00 95.81 130 VAL A CA 1
ATOM 1014 C C . VAL A 1 130 ? 3.108 0.102 11.601 1.00 95.81 130 VAL A C 1
ATOM 1016 O O . VAL A 1 130 ? 2.274 -0.803 11.592 1.00 95.81 130 VAL A O 1
ATOM 1019 N N . ARG A 1 131 ? 4.245 -0.006 12.301 1.00 93.06 131 ARG A N 1
ATOM 1020 C CA . ARG A 1 131 ? 4.591 -1.191 13.108 1.00 93.06 131 ARG A CA 1
ATOM 1021 C C . ARG A 1 131 ? 3.563 -1.453 14.204 1.00 93.06 131 ARG A C 1
ATOM 1023 O O . ARG A 1 131 ? 3.160 -2.596 14.407 1.00 93.06 131 ARG A O 1
ATOM 1030 N N . HIS A 1 132 ? 3.122 -0.405 14.897 1.00 92.25 132 HIS A N 1
ATOM 1031 C CA . HIS A 1 132 ? 2.096 -0.534 15.926 1.00 92.25 132 HIS A CA 1
ATOM 1032 C C . HIS A 1 132 ? 0.752 -0.992 15.336 1.00 92.25 132 HIS A C 1
ATOM 1034 O O . HIS A 1 132 ? 0.143 -1.918 15.870 1.00 92.25 132 HIS A O 1
ATOM 1040 N N . LEU A 1 133 ? 0.325 -0.425 14.202 1.00 94.94 133 LEU A N 1
ATOM 1041 C CA . LEU A 1 133 ? -0.882 -0.851 13.487 1.00 94.94 133 LEU A CA 1
ATOM 1042 C C . LEU A 1 133 ? -0.820 -2.329 13.094 1.00 94.94 133 LEU A C 1
ATOM 1044 O O . LEU A 1 133 ? -1.755 -3.078 13.358 1.00 94.94 133 LEU A O 1
ATOM 1048 N N . LEU A 1 134 ? 0.299 -2.783 12.531 1.00 94.69 134 LEU A N 1
ATOM 1049 C CA . LEU A 1 134 ? 0.477 -4.189 12.158 1.00 94.69 134 LEU A CA 1
ATOM 1050 C C . LEU A 1 134 ? 0.358 -5.145 13.361 1.00 94.69 134 LEU A C 1
ATOM 1052 O O . LEU A 1 134 ? -0.054 -6.287 13.184 1.00 94.69 134 LEU A O 1
ATOM 1056 N N . ASN A 1 135 ? 0.665 -4.694 14.582 1.00 91.69 135 ASN A N 1
ATOM 1057 C CA . ASN A 1 135 ? 0.484 -5.500 15.794 1.00 91.69 135 ASN A CA 1
ATOM 1058 C C . ASN A 1 135 ? -0.978 -5.560 16.266 1.00 91.69 135 ASN A C 1
ATOM 1060 O O . ASN A 1 135 ? -1.418 -6.599 16.757 1.00 91.69 135 ASN A O 1
ATOM 1064 N N . ILE A 1 136 ? -1.735 -4.467 16.130 1.00 93.75 136 ILE A N 1
ATOM 1065 C CA . ILE A 1 136 ? -3.128 -4.390 16.605 1.00 93.75 136 ILE A CA 1
ATOM 1066 C C . ILE A 1 136 ? -4.155 -4.862 15.560 1.00 93.75 136 ILE A C 1
ATOM 1068 O O . ILE A 1 136 ? -5.325 -5.056 15.902 1.00 93.75 136 ILE A O 1
ATOM 1072 N N . LEU A 1 137 ? -3.733 -5.079 14.307 1.00 96.06 137 LEU A N 1
ATOM 1073 C CA . LEU A 1 137 ? -4.568 -5.483 13.166 1.00 96.06 137 LEU A CA 1
ATOM 1074 C C . LEU A 1 137 ? -4.232 -6.903 12.667 1.00 96.06 137 LEU A C 1
ATOM 1076 O O . LEU A 1 137 ? -3.804 -7.068 11.527 1.00 96.06 137 LEU A O 1
ATOM 1080 N N . PRO A 1 138 ? -4.444 -7.962 13.469 1.00 95.31 138 PRO A N 1
ATOM 1081 C CA . PRO A 1 138 ? -3.943 -9.305 13.157 1.00 95.31 138 PRO A CA 1
ATOM 1082 C C . PRO A 1 138 ? -4.540 -9.936 11.887 1.00 95.31 138 PRO A C 1
ATOM 1084 O O . PRO A 1 138 ? -3.958 -10.873 11.340 1.00 95.31 138 PRO A O 1
ATOM 1087 N N . SER A 1 139 ? -5.695 -9.459 11.420 1.00 97.44 139 SER A N 1
ATOM 1088 C CA . SER A 1 139 ? -6.402 -9.985 10.241 1.00 97.44 139 SER A CA 1
ATOM 1089 C C . SER A 1 139 ? -6.196 -9.141 8.981 1.00 97.44 139 SER A C 1
ATOM 1091 O O . SER A 1 139 ? -6.893 -9.357 7.995 1.00 97.44 139 SER A O 1
ATOM 1093 N N . LEU A 1 140 ? -5.265 -8.180 8.992 1.00 98.62 140 LEU A N 1
ATOM 1094 C CA . LEU A 1 140 ? -5.065 -7.264 7.871 1.00 98.62 140 LEU A CA 1
ATOM 1095 C C . LEU A 1 140 ? -4.576 -8.007 6.613 1.00 98.62 140 LEU A C 1
ATOM 1097 O O . LEU A 1 140 ? -3.509 -8.623 6.612 1.00 98.62 140 LEU A O 1
ATOM 1101 N N . GLU A 1 141 ? -5.341 -7.923 5.529 1.00 98.69 141 GLU A N 1
ATOM 1102 C CA . GLU A 1 141 ? -5.040 -8.555 4.240 1.00 98.69 141 GLU A CA 1
ATOM 1103 C C . GLU A 1 141 ? -4.573 -7.544 3.187 1.00 98.69 141 GLU A C 1
ATOM 1105 O O . GLU A 1 141 ? -3.757 -7.878 2.323 1.00 98.69 141 GLU A O 1
ATOM 1110 N N . GLU A 1 142 ? -5.062 -6.306 3.264 1.00 98.88 142 GLU A N 1
ATOM 1111 C CA . GLU A 1 142 ? -4.797 -5.257 2.286 1.00 98.88 142 GLU A CA 1
ATOM 1112 C C . GLU A 1 142 ? -4.485 -3.926 2.975 1.00 98.88 142 GLU A C 1
ATOM 1114 O O . GLU A 1 142 ? -5.272 -3.416 3.775 1.00 98.88 142 GLU A O 1
ATOM 1119 N N . LEU A 1 143 ? -3.325 -3.362 2.643 1.00 98.88 143 LEU A N 1
ATOM 1120 C CA . LEU A 1 143 ? -2.818 -2.129 3.233 1.00 98.88 143 LEU A CA 1
ATOM 1121 C C . LEU A 1 143 ? -2.401 -1.150 2.136 1.00 98.88 143 LEU A C 1
ATOM 1123 O O . LEU A 1 143 ? -1.675 -1.508 1.206 1.00 98.88 143 LEU A O 1
ATOM 1127 N N . HIS A 1 144 ? -2.834 0.102 2.266 1.00 98.88 144 HIS A N 1
ATOM 1128 C CA . HIS A 1 144 ? -2.438 1.176 1.362 1.00 98.88 144 HIS A CA 1
ATOM 1129 C C . HIS A 1 144 ? -1.648 2.242 2.116 1.00 98.88 144 HIS A C 1
ATOM 1131 O O . HIS A 1 144 ? -2.152 2.834 3.063 1.00 98.88 144 HIS A O 1
ATOM 1137 N N . LEU A 1 145 ? -0.416 2.474 1.674 1.00 98.69 145 LEU A N 1
ATOM 1138 C CA . LEU A 1 145 ? 0.577 3.386 2.244 1.00 98.69 145 LEU A CA 1
ATOM 1139 C C . LEU A 1 145 ? 1.162 4.320 1.169 1.00 98.69 145 LEU A C 1
ATOM 1141 O O . LEU A 1 145 ? 2.302 4.773 1.276 1.00 98.69 145 LEU A O 1
ATOM 1145 N N . SER A 1 146 ? 0.410 4.584 0.104 1.00 98.69 146 SER A N 1
ATOM 1146 C CA . SER A 1 146 ? 0.871 5.415 -1.012 1.00 98.69 146 SER A CA 1
ATOM 1147 C C . SER A 1 146 ? 0.995 6.879 -0.584 1.00 98.69 146 SER A C 1
ATOM 1149 O O . SER A 1 146 ? 0.229 7.342 0.260 1.00 98.69 146 SER A O 1
ATOM 1151 N N . LEU A 1 147 ? 1.911 7.625 -1.206 1.00 98.19 147 LEU A N 1
ATOM 1152 C CA . LEU A 1 147 ? 2.063 9.075 -1.015 1.00 98.19 147 LEU A CA 1
ATOM 1153 C C . LEU A 1 147 ? 2.392 9.504 0.432 1.00 98.19 147 LEU A C 1
ATOM 1155 O O . LEU A 1 147 ? 2.026 10.596 0.844 1.00 98.19 147 LEU A O 1
ATOM 1159 N N . ASN A 1 148 ? 3.087 8.673 1.212 1.00 97.75 148 ASN A N 1
ATOM 1160 C CA . ASN A 1 148 ? 3.485 8.992 2.594 1.00 97.75 148 ASN A CA 1
ATOM 1161 C C . ASN A 1 148 ? 4.944 9.443 2.720 1.00 97.75 148 ASN A C 1
ATOM 1163 O O . ASN A 1 148 ? 5.490 9.496 3.817 1.00 97.75 148 ASN A O 1
ATOM 1167 N N . ASN A 1 149 ? 5.588 9.779 1.599 1.00 96.38 149 ASN A N 1
ATOM 1168 C CA . ASN A 1 149 ? 6.964 10.271 1.571 1.00 96.38 149 ASN A CA 1
ATOM 1169 C C . ASN A 1 149 ? 7.998 9.273 2.153 1.00 96.38 149 ASN A C 1
ATOM 1171 O O . ASN A 1 149 ? 9.059 9.667 2.639 1.00 96.38 149 ASN A O 1
ATOM 1175 N N . PHE A 1 150 ? 7.726 7.965 2.070 1.00 97.12 150 PHE A N 1
ATOM 1176 C CA . PHE A 1 150 ? 8.668 6.934 2.506 1.00 97.12 150 PHE A CA 1
ATOM 11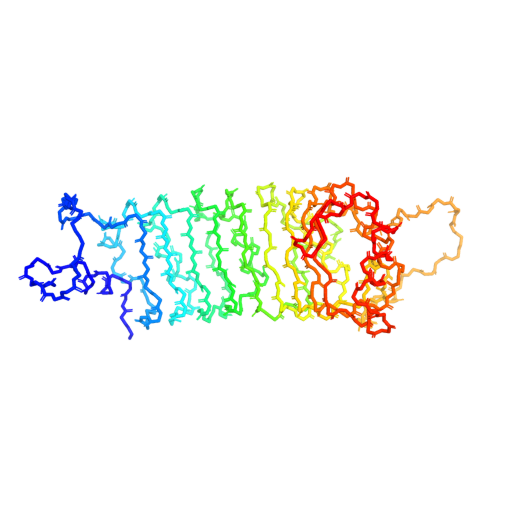77 C C . PHE A 1 150 ? 9.856 6.790 1.546 1.00 97.12 150 PHE A C 1
ATOM 1179 O O . PHE A 1 150 ? 9.729 6.246 0.452 1.00 97.12 150 PHE A O 1
ATOM 1186 N N . ASN A 1 151 ? 11.035 7.241 1.971 1.00 95.06 151 ASN A N 1
ATOM 1187 C CA . ASN A 1 151 ? 12.296 7.007 1.251 1.00 95.06 151 ASN A CA 1
ATOM 1188 C C . ASN A 1 151 ? 13.018 5.717 1.686 1.00 95.06 151 ASN A C 1
ATOM 1190 O O . ASN A 1 151 ? 13.841 5.184 0.945 1.00 95.06 151 ASN A O 1
ATOM 1194 N N . ARG A 1 152 ? 12.699 5.217 2.882 1.00 93.81 152 ARG A N 1
ATOM 1195 C CA . ARG A 1 152 ? 13.237 4.009 3.515 1.00 93.81 152 ARG A CA 1
ATOM 1196 C C . ARG A 1 152 ? 12.103 3.222 4.149 1.00 93.81 152 ARG A C 1
ATOM 1198 O O . ARG A 1 152 ? 11.029 3.779 4.381 1.00 93.81 152 ARG A O 1
ATOM 1205 N N . VAL A 1 153 ? 12.358 1.956 4.451 1.00 93.44 153 VAL A N 1
ATOM 1206 C CA . VAL A 1 153 ? 11.441 1.050 5.147 1.00 93.44 153 VAL A CA 1
ATOM 1207 C C . VAL A 1 153 ? 12.058 0.671 6.499 1.00 93.44 153 VAL A C 1
ATOM 1209 O O . VAL A 1 153 ? 13.166 0.144 6.540 1.00 93.44 153 VAL A O 1
ATOM 1212 N N . ASP A 1 154 ? 11.352 0.945 7.599 1.00 92.19 154 ASP A N 1
ATOM 1213 C CA . ASP A 1 154 ? 11.750 0.600 8.981 1.00 92.19 154 ASP A CA 1
ATOM 1214 C C . ASP A 1 154 ? 10.774 -0.451 9.542 1.00 92.19 154 ASP A C 1
ATOM 1216 O O . ASP A 1 154 ? 9.836 -0.160 10.289 1.00 92.19 154 ASP A O 1
ATOM 1220 N N . LEU A 1 155 ? 10.957 -1.690 9.073 1.00 89.88 155 LEU A N 1
ATOM 1221 C CA . LEU A 1 155 ? 10.200 -2.881 9.491 1.00 89.88 155 LEU A CA 1
ATOM 1222 C C . LEU A 1 155 ? 11.111 -4.038 9.939 1.00 89.88 155 LEU A C 1
ATOM 1224 O O . LEU A 1 155 ? 10.617 -5.066 10.407 1.00 89.88 155 LEU A O 1
ATOM 1228 N N . ASP A 1 156 ? 12.424 -3.901 9.780 1.00 79.19 156 ASP A N 1
ATOM 1229 C CA . ASP A 1 156 ? 13.444 -4.802 10.306 1.00 79.19 156 ASP A CA 1
ATOM 1230 C C . ASP A 1 156 ? 13.961 -4.344 11.674 1.00 79.19 156 ASP A C 1
ATOM 1232 O O . ASP A 1 156 ? 13.582 -3.284 12.172 1.00 79.19 156 ASP A O 1
ATOM 1236 N N . ASP A 1 157 ? 14.702 -5.211 12.357 1.00 67.25 157 ASP A N 1
ATOM 1237 C CA . ASP A 1 157 ? 15.479 -4.818 13.532 1.00 67.25 157 ASP A CA 1
ATOM 1238 C C . ASP A 1 157 ? 16.826 -4.263 13.043 1.00 67.25 157 ASP A C 1
ATOM 1240 O O . ASP A 1 157 ? 17.528 -4.916 12.277 1.00 67.25 157 ASP A O 1
ATOM 1244 N N . GLU A 1 158 ? 17.229 -3.059 13.451 1.00 59.03 158 GLU A N 1
ATOM 1245 C CA . GLU A 1 158 ? 18.484 -2.463 12.963 1.00 59.03 158 GLU A CA 1
ATOM 1246 C C . GLU A 1 158 ? 19.733 -3.295 13.317 1.00 59.03 158 GLU A C 1
ATOM 1248 O O . GLU A 1 158 ? 20.780 -3.144 12.677 1.00 59.03 158 GLU A O 1
ATOM 1253 N N . LEU A 1 159 ? 19.623 -4.170 14.326 1.00 61.03 159 LEU A N 1
ATOM 1254 C CA . LEU A 1 159 ? 20.702 -5.005 14.855 1.00 61.03 159 LEU A CA 1
ATOM 1255 C C . LEU A 1 159 ? 20.713 -6.437 14.292 1.00 61.03 159 LEU A C 1
ATOM 1257 O O . LEU A 1 159 ? 21.656 -7.184 14.565 1.00 61.03 159 LEU A O 1
ATOM 1261 N N . SER A 1 160 ? 19.703 -6.838 13.513 1.00 61.59 160 SER A N 1
ATOM 1262 C CA . SER A 1 160 ? 19.641 -8.166 12.890 1.00 61.59 160 SER A CA 1
ATOM 1263 C C . SER A 1 160 ? 18.874 -8.125 11.570 1.00 61.59 160 SER A C 1
ATOM 1265 O O . SER A 1 160 ? 17.840 -7.485 11.495 1.00 61.59 160 SER A O 1
ATOM 1267 N N . ASP A 1 161 ? 19.288 -8.882 10.550 1.00 54.22 161 ASP A N 1
ATOM 1268 C CA . ASP A 1 161 ? 18.551 -8.968 9.269 1.00 54.22 161 ASP A CA 1
ATOM 1269 C C . ASP A 1 161 ? 17.143 -9.617 9.387 1.00 54.22 161 ASP A C 1
ATOM 1271 O O . ASP A 1 161 ? 16.470 -9.862 8.379 1.00 54.22 161 ASP A O 1
ATOM 1275 N N . GLU A 1 162 ? 16.683 -9.909 10.607 1.00 58.09 162 GLU A N 1
ATOM 1276 C CA . GLU A 1 162 ? 15.347 -10.417 10.892 1.00 58.09 162 GLU A CA 1
ATOM 1277 C C . GLU A 1 162 ? 14.317 -9.274 10.983 1.00 58.09 162 GLU A C 1
ATOM 1279 O O . GLU A 1 162 ? 14.591 -8.203 11.531 1.00 58.09 162 GLU A O 1
ATOM 1284 N N . PRO A 1 163 ? 13.096 -9.481 10.459 1.00 61.38 163 PRO A N 1
ATOM 1285 C CA . PRO A 1 163 ? 12.053 -8.471 10.515 1.00 61.38 163 PRO A CA 1
ATOM 1286 C C . PRO A 1 163 ? 11.567 -8.260 11.960 1.00 61.38 163 PRO A C 1
ATOM 1288 O O . PRO A 1 163 ? 11.195 -9.224 12.633 1.00 61.38 163 PRO A O 1
ATOM 1291 N N . SER A 1 164 ? 11.486 -7.004 12.419 1.00 74.62 164 SER A N 1
ATOM 1292 C CA . SER A 1 164 ? 10.898 -6.669 13.727 1.00 74.62 164 SER A CA 1
ATOM 1293 C C . SER A 1 164 ? 9.385 -6.912 13.741 1.00 74.62 164 SER A C 1
ATOM 1295 O O . SER A 1 164 ? 8.799 -7.207 14.784 1.00 74.62 164 SER A O 1
ATOM 1297 N N . VAL A 1 165 ? 8.754 -6.869 12.562 1.00 81.56 165 VAL A N 1
ATOM 1298 C CA . VAL A 1 165 ? 7.340 -7.188 12.355 1.00 81.56 165 VAL A CA 1
ATOM 1299 C C . VAL A 1 165 ? 7.189 -8.262 11.288 1.00 81.56 165 VAL A C 1
ATOM 1301 O O . VAL A 1 165 ? 7.684 -8.118 10.175 1.00 81.56 165 VAL A O 1
ATOM 1304 N N . ARG A 1 166 ? 6.428 -9.322 11.585 1.00 90.25 166 ARG A N 1
ATOM 1305 C CA . ARG A 1 166 ? 6.132 -10.386 10.616 1.00 90.25 166 ARG A CA 1
ATOM 1306 C C . ARG A 1 166 ? 4.632 -10.625 10.474 1.00 90.25 166 ARG A C 1
ATOM 1308 O O . ARG A 1 166 ? 4.057 -11.463 11.172 1.00 90.25 166 ARG A O 1
ATOM 1315 N N . HIS A 1 167 ? 4.006 -9.927 9.530 1.00 94.56 167 HIS A N 1
ATOM 1316 C CA . HIS A 1 167 ? 2.564 -9.980 9.303 1.00 94.56 167 HIS A CA 1
ATOM 1317 C C . HIS A 1 167 ? 2.204 -10.980 8.193 1.00 94.56 167 HIS A C 1
ATOM 1319 O O . HIS A 1 167 ? 2.286 -10.690 7.001 1.00 94.56 167 HIS A O 1
ATOM 1325 N N . LYS A 1 168 ? 1.802 -12.195 8.584 1.00 95.31 168 LYS A N 1
ATOM 1326 C CA . LYS A 1 168 ? 1.576 -13.315 7.647 1.00 95.31 168 LYS A CA 1
ATOM 1327 C C . LYS A 1 168 ? 0.276 -13.226 6.843 1.00 95.31 168 LYS A C 1
ATOM 1329 O O . LYS A 1 168 ? 0.160 -13.931 5.846 1.00 95.31 168 LYS A O 1
ATOM 1334 N N . ASN A 1 169 ? -0.687 -12.416 7.274 1.00 97.31 169 ASN A N 1
ATOM 1335 C CA . ASN A 1 169 ? -1.991 -12.322 6.612 1.00 97.31 169 ASN A CA 1
ATOM 1336 C C . ASN A 1 169 ? -2.028 -11.257 5.510 1.00 97.31 169 ASN A C 1
ATOM 1338 O O . ASN A 1 169 ? -2.939 -11.287 4.689 1.00 97.31 169 ASN A O 1
ATOM 1342 N N . LEU A 1 170 ? -1.029 -10.363 5.452 1.00 98.50 170 LEU A N 1
ATOM 1343 C CA . LEU A 1 170 ? -1.017 -9.291 4.461 1.00 98.50 170 LEU A CA 1
ATOM 1344 C C . LEU A 1 170 ? -0.678 -9.865 3.082 1.00 98.50 170 LEU A C 1
ATOM 1346 O O . LEU A 1 170 ? 0.391 -10.448 2.893 1.00 98.50 170 LEU A O 1
ATOM 1350 N N . LYS A 1 171 ? -1.591 -9.678 2.128 1.00 98.56 171 LYS A N 1
ATOM 1351 C CA . LYS A 1 171 ? -1.493 -10.184 0.753 1.00 98.56 171 LYS A CA 1
ATOM 1352 C C . LYS A 1 171 ? -1.316 -9.073 -0.267 1.00 98.56 171 LYS A C 1
ATOM 1354 O O . LYS A 1 171 ? -0.724 -9.312 -1.316 1.00 98.56 171 LYS A O 1
ATOM 1359 N N . LYS A 1 172 ? -1.812 -7.868 0.018 1.00 98.88 172 LYS A N 1
ATOM 1360 C CA . LYS A 1 172 ? -1.773 -6.748 -0.923 1.00 98.88 172 LYS A CA 1
ATOM 1361 C C . LYS A 1 172 ? -1.229 -5.493 -0.262 1.00 98.88 172 LYS A C 1
ATOM 1363 O O . LYS A 1 172 ? -1.701 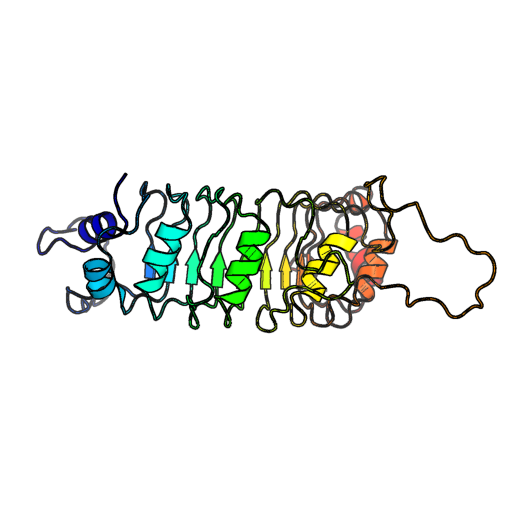-5.088 0.800 1.00 98.88 172 LYS A O 1
ATOM 1368 N N . LEU A 1 173 ? -0.265 -4.870 -0.928 1.00 98.81 173 LEU A N 1
ATOM 1369 C CA . LEU A 1 173 ? 0.358 -3.636 -0.481 1.00 98.81 173 LEU A CA 1
ATOM 1370 C C . LEU A 1 173 ? 0.379 -2.611 -1.613 1.00 98.81 173 LEU A C 1
ATOM 1372 O O . LEU A 1 173 ? 0.954 -2.854 -2.677 1.00 98.81 173 LEU A O 1
ATOM 1376 N N . HIS A 1 174 ? -0.213 -1.450 -1.352 1.00 98.81 174 HIS A N 1
ATOM 1377 C CA . HIS A 1 174 ? -0.094 -0.269 -2.201 1.00 98.81 174 HIS A CA 1
ATOM 1378 C C . HIS A 1 174 ? 0.909 0.703 -1.583 1.00 98.81 174 HIS A C 1
ATOM 1380 O O . HIS A 1 174 ? 0.771 1.098 -0.430 1.00 98.81 174 HIS A O 1
ATOM 1386 N N . PHE A 1 175 ? 1.918 1.078 -2.355 1.00 98.56 175 PHE A N 1
ATOM 1387 C CA . PHE A 1 175 ? 3.084 1.846 -1.926 1.00 98.56 175 PHE A CA 1
ATOM 1388 C C . PHE A 1 175 ? 3.500 2.893 -2.978 1.00 98.56 175 PHE A C 1
ATOM 1390 O O . PHE A 1 175 ? 4.647 3.330 -3.003 1.00 98.56 175 PHE A O 1
ATOM 1397 N N . THR A 1 176 ? 2.574 3.270 -3.863 1.00 98.44 176 THR A N 1
ATOM 1398 C CA . THR A 1 176 ? 2.790 4.187 -4.993 1.00 98.44 176 THR A CA 1
ATOM 1399 C C . THR A 1 176 ? 3.210 5.584 -4.537 1.00 98.44 176 THR A C 1
ATOM 1401 O O . THR A 1 176 ? 2.731 6.086 -3.518 1.00 98.44 176 THR A O 1
ATOM 1404 N N . GLY A 1 177 ? 4.061 6.245 -5.322 1.00 97.94 177 GLY A N 1
ATOM 1405 C CA . GLY A 1 177 ? 4.420 7.649 -5.126 1.00 97.94 177 GLY A CA 1
ATOM 1406 C C . GLY A 1 177 ? 5.213 7.912 -3.846 1.00 97.94 177 GLY A C 1
ATOM 1407 O O . GLY A 1 177 ? 5.182 9.020 -3.315 1.00 97.94 177 GLY A O 1
ATOM 1408 N N . ASN A 1 178 ? 5.890 6.892 -3.318 1.00 98.38 178 ASN A N 1
ATOM 1409 C CA . ASN A 1 178 ? 6.850 7.044 -2.233 1.00 98.38 178 ASN A CA 1
ATOM 1410 C C . ASN A 1 178 ? 8.264 7.218 -2.822 1.00 98.38 178 ASN A C 1
ATOM 1412 O O . ASN A 1 178 ? 8.618 6.510 -3.765 1.00 98.38 178 ASN A O 1
ATOM 1416 N N . PRO A 1 179 ? 9.107 8.118 -2.284 1.00 97.31 179 PRO A N 1
ATOM 1417 C CA . PRO A 1 179 ? 10.441 8.428 -2.806 1.00 97.31 179 PRO A CA 1
ATOM 1418 C C . PRO A 1 179 ? 11.497 7.350 -2.488 1.00 97.31 179 PRO A C 1
ATOM 1420 O O . PRO A 1 179 ? 12.651 7.668 -2.203 1.00 97.31 179 PRO A O 1
ATOM 1423 N N . VAL A 1 180 ? 11.121 6.071 -2.513 1.00 96.19 180 VAL A N 1
ATOM 1424 C CA . VAL A 1 180 ? 12.045 4.948 -2.340 1.00 96.19 180 VAL A CA 1
ATOM 1425 C C . VAL A 1 180 ? 12.853 4.742 -3.623 1.00 96.19 180 VAL A C 1
ATOM 1427 O O . VAL A 1 180 ? 12.288 4.563 -4.703 1.00 96.19 180 VAL A O 1
ATOM 1430 N N . THR A 1 181 ? 14.181 4.786 -3.510 1.00 94.56 181 THR A N 1
ATOM 1431 C CA . THR A 1 181 ? 15.102 4.663 -4.656 1.00 94.56 181 THR A CA 1
ATOM 1432 C C . THR A 1 181 ? 15.771 3.297 -4.748 1.00 94.56 181 THR A C 1
ATOM 1434 O O . THR A 1 181 ? 16.183 2.896 -5.836 1.00 94.56 181 THR A O 1
ATOM 1437 N N . GLU A 1 182 ? 15.860 2.580 -3.624 1.00 92.31 182 GLU A N 1
ATOM 1438 C CA . GLU A 1 182 ? 16.660 1.364 -3.490 1.00 92.31 182 GLU A CA 1
ATOM 1439 C C . GLU A 1 182 ? 15.797 0.115 -3.312 1.00 92.31 182 GLU A C 1
ATOM 1441 O O . GLU A 1 182 ? 14.903 0.060 -2.462 1.00 92.31 182 GLU A O 1
ATOM 1446 N N . TRP A 1 183 ? 16.129 -0.950 -4.043 1.00 94.19 183 TRP A N 1
ATOM 1447 C CA . TRP A 1 183 ? 15.429 -2.228 -3.910 1.00 94.19 183 TRP A CA 1
ATOM 1448 C C . TRP A 1 183 ? 15.677 -2.920 -2.566 1.00 94.19 183 TRP A C 1
ATOM 1450 O O . TRP A 1 183 ? 14.826 -3.668 -2.088 1.00 94.19 183 TRP A O 1
ATOM 1460 N N . CYS A 1 184 ? 16.818 -2.669 -1.917 1.00 90.75 184 CYS A N 1
ATOM 1461 C CA . CYS A 1 184 ? 17.107 -3.233 -0.597 1.00 90.75 184 CYS A CA 1
ATOM 1462 C C . CYS A 1 184 ? 16.077 -2.794 0.462 1.00 90.75 184 CYS A C 1
ATOM 1464 O O . CYS A 1 184 ? 15.705 -3.605 1.313 1.00 90.75 184 CYS A O 1
ATOM 1466 N N . GLU A 1 185 ? 15.554 -1.568 0.357 1.00 93.12 185 GLU A N 1
ATOM 1467 C CA . GLU A 1 185 ? 14.472 -1.057 1.201 1.00 93.12 185 GLU A CA 1
ATOM 1468 C C . GLU A 1 185 ? 13.145 -1.742 0.861 1.00 93.12 185 GLU A C 1
ATOM 1470 O O . GLU A 1 185 ? 12.429 -2.192 1.752 1.00 93.12 185 GLU A O 1
ATOM 1475 N N . VAL A 1 186 ? 12.846 -1.932 -0.427 1.00 95.12 186 VAL A N 1
ATOM 1476 C CA . VAL A 1 186 ? 11.651 -2.671 -0.871 1.00 95.12 186 VAL A CA 1
ATOM 1477 C C . VAL A 1 186 ? 11.680 -4.120 -0.368 1.00 95.12 186 VAL A C 1
ATOM 1479 O O . VAL A 1 186 ? 10.667 -4.625 0.112 1.00 95.12 186 VAL A O 1
ATOM 1482 N N . CYS A 1 187 ? 12.841 -4.782 -0.374 1.00 93.19 187 CYS A N 1
ATOM 1483 C CA . CYS A 1 187 ? 13.015 -6.132 0.172 1.00 93.19 187 CYS A CA 1
ATOM 1484 C C . CYS A 1 187 ? 12.597 -6.252 1.647 1.00 93.19 187 CYS A C 1
ATOM 1486 O O . CYS A 1 187 ? 12.162 -7.328 2.062 1.00 93.19 187 CYS A O 1
ATOM 1488 N N . LYS A 1 188 ? 12.689 -5.177 2.442 1.00 93.38 188 LYS A N 1
ATOM 1489 C CA . LYS A 1 188 ? 12.221 -5.178 3.838 1.00 93.38 188 LYS A CA 1
ATOM 1490 C C . LYS A 1 188 ? 10.711 -5.396 3.929 1.00 93.38 188 LYS A C 1
ATOM 1492 O O . LYS A 1 188 ? 10.264 -6.120 4.815 1.00 93.38 188 LYS A O 1
ATOM 1497 N N . LEU A 1 189 ? 9.938 -4.874 2.969 1.00 95.56 189 LEU A N 1
ATOM 1498 C CA . LEU A 1 189 ? 8.497 -5.138 2.864 1.00 95.56 189 LEU A CA 1
ATOM 1499 C C . LEU A 1 189 ? 8.235 -6.634 2.658 1.00 95.56 189 LEU A C 1
ATOM 1501 O O . LEU A 1 189 ? 7.403 -7.211 3.348 1.00 95.56 189 LEU A O 1
ATOM 1505 N N . GLY A 1 190 ? 8.976 -7.291 1.761 1.00 93.69 190 GLY A N 1
ATOM 1506 C CA . GLY A 1 190 ? 8.825 -8.730 1.518 1.00 93.69 190 GLY A CA 1
ATOM 1507 C C . GLY A 1 190 ? 9.200 -9.590 2.731 1.00 93.69 190 GLY A C 1
ATOM 1508 O O . GLY A 1 190 ? 8.499 -10.546 3.062 1.00 93.69 190 GLY A O 1
ATOM 1509 N N . ARG A 1 191 ? 10.257 -9.209 3.467 1.00 91.94 191 ARG A N 1
ATOM 1510 C CA . ARG A 1 191 ? 10.626 -9.872 4.732 1.00 91.94 191 ARG A CA 1
ATOM 1511 C C . ARG A 1 191 ? 9.534 -9.727 5.797 1.00 91.94 191 ARG A C 1
ATOM 1513 O O . ARG A 1 191 ? 9.203 -10.711 6.463 1.00 91.94 191 ARG A O 1
ATOM 1520 N N . ALA A 1 192 ? 8.951 -8.535 5.922 1.00 94.31 192 ALA A N 1
ATOM 1521 C CA . ALA A 1 192 ? 7.862 -8.265 6.857 1.00 94.31 192 ALA A CA 1
ATOM 1522 C C . ALA A 1 192 ? 6.545 -8.962 6.460 1.00 94.31 192 ALA A C 1
ATOM 1524 O O . ALA A 1 192 ? 5.786 -9.404 7.330 1.00 94.31 192 ALA A O 1
ATOM 1525 N N . PHE A 1 193 ? 6.294 -9.117 5.156 1.00 96.44 193 PHE A N 1
ATOM 1526 C CA . PHE A 1 193 ? 5.062 -9.659 4.573 1.00 96.44 193 PHE A CA 1
ATOM 1527 C C . PHE A 1 193 ? 5.350 -10.913 3.726 1.00 96.44 193 PHE A C 1
ATOM 1529 O O . PHE A 1 193 ? 5.281 -10.882 2.497 1.00 96.44 193 PHE A O 1
ATOM 1536 N N . PRO A 1 194 ? 5.646 -12.066 4.357 1.00 94.38 194 PRO A N 1
ATOM 1537 C CA . PRO A 1 194 ? 6.143 -13.251 3.650 1.00 94.38 194 PRO A CA 1
ATOM 1538 C C . PRO A 1 194 ? 5.140 -13.895 2.674 1.00 94.38 194 PRO A C 1
ATOM 1540 O O . PRO A 1 194 ? 5.543 -14.700 1.836 1.00 94.38 194 PRO A O 1
ATOM 1543 N N . ASN A 1 195 ? 3.849 -13.569 2.796 1.00 97.00 195 ASN A N 1
ATOM 1544 C CA . ASN A 1 195 ? 2.769 -14.069 1.939 1.00 97.00 195 ASN A CA 1
ATOM 1545 C C . ASN A 1 195 ? 2.218 -12.977 1.004 1.00 97.00 195 ASN A C 1
ATOM 1547 O O . ASN A 1 195 ? 1.084 -13.085 0.547 1.00 97.00 195 ASN A O 1
ATOM 1551 N N . LEU A 1 196 ? 2.989 -11.914 0.743 1.00 98.25 196 LEU A N 1
ATOM 1552 C CA . LEU A 1 196 ? 2.555 -10.837 -0.139 1.00 98.25 196 LEU A CA 1
ATOM 1553 C C . LEU A 1 196 ? 2.380 -11.353 -1.576 1.00 98.25 196 LEU A C 1
ATOM 1555 O O . LEU A 1 196 ? 3.330 -11.833 -2.193 1.00 98.25 196 LEU A O 1
ATOM 1559 N N . GLU A 1 197 ? 1.166 -11.217 -2.101 1.00 98.50 197 GLU A N 1
ATOM 1560 C CA . GLU A 1 197 ? 0.759 -11.649 -3.442 1.00 98.50 197 GLU A CA 1
ATOM 1561 C C . GLU A 1 197 ? 0.752 -10.485 -4.441 1.00 98.50 197 GLU A C 1
ATOM 1563 O O . GLU A 1 197 ? 0.982 -10.684 -5.635 1.00 98.50 197 GLU A O 1
ATOM 1568 N N . MET A 1 198 ? 0.501 -9.262 -3.967 1.00 98.75 198 MET A N 1
ATOM 1569 C CA . MET A 1 198 ? 0.411 -8.060 -4.792 1.00 98.75 198 MET A CA 1
ATOM 1570 C C . MET A 1 198 ? 1.195 -6.907 -4.173 1.00 98.75 198 MET A C 1
ATOM 1572 O O . MET A 1 198 ? 0.913 -6.485 -3.050 1.00 98.75 198 MET A O 1
ATOM 1576 N N . LEU A 1 199 ? 2.119 -6.350 -4.952 1.00 98.69 199 LEU A N 1
ATOM 1577 C CA . LEU A 1 199 ? 2.842 -5.127 -4.624 1.00 98.69 199 LEU A CA 1
ATOM 1578 C C . LEU A 1 199 ? 2.621 -4.093 -5.726 1.00 98.69 199 LEU A C 1
ATOM 1580 O O . LEU A 1 199 ? 2.975 -4.303 -6.889 1.00 98.69 199 LEU A O 1
ATOM 1584 N N . VAL A 1 200 ? 2.040 -2.959 -5.353 1.00 98.56 200 VAL A N 1
ATOM 1585 C CA . VAL A 1 200 ? 1.838 -1.821 -6.247 1.00 98.56 200 VAL A CA 1
ATOM 1586 C C . VAL A 1 200 ? 2.737 -0.684 -5.793 1.00 98.56 200 VAL A C 1
ATOM 1588 O O . VAL A 1 200 ? 2.483 -0.097 -4.752 1.00 98.56 200 VAL A O 1
ATOM 1591 N N . MET A 1 201 ? 3.775 -0.364 -6.562 1.00 97.38 201 MET A N 1
ATOM 1592 C CA . MET A 1 201 ? 4.728 0.703 -6.240 1.00 97.38 201 MET A CA 1
ATOM 1593 C C . MET A 1 201 ? 5.041 1.551 -7.479 1.00 97.38 201 MET A C 1
ATOM 1595 O O . MET A 1 201 ? 6.189 1.715 -7.887 1.00 97.38 201 MET A O 1
ATOM 1599 N N . ALA A 1 202 ? 3.979 2.056 -8.109 1.00 97.75 202 ALA A N 1
ATOM 1600 C CA . ALA A 1 202 ? 4.127 2.956 -9.244 1.00 97.75 202 ALA A CA 1
ATOM 1601 C C . ALA A 1 202 ? 4.690 4.316 -8.799 1.00 97.75 202 ALA A C 1
ATOM 1603 O O . ALA A 1 202 ? 4.548 4.691 -7.637 1.00 97.75 202 ALA A O 1
ATOM 1604 N N . ASP A 1 203 ? 5.305 5.052 -9.719 1.00 97.88 203 ASP A N 1
ATOM 1605 C CA . ASP A 1 203 ? 5.810 6.413 -9.511 1.00 97.88 203 ASP A CA 1
ATOM 1606 C C . ASP A 1 203 ? 6.784 6.532 -8.320 1.00 97.88 203 ASP A C 1
ATOM 1608 O O . ASP A 1 203 ? 6.861 7.559 -7.647 1.00 97.88 203 ASP A O 1
ATOM 1612 N N . CYS A 1 204 ? 7.533 5.460 -8.048 1.00 97.44 204 CYS A N 1
ATOM 1613 C CA . CYS A 1 204 ? 8.650 5.454 -7.108 1.00 97.44 204 CYS A CA 1
ATOM 1614 C C . CYS A 1 204 ? 9.966 5.624 -7.890 1.00 97.44 204 CYS A C 1
ATOM 1616 O O . CYS A 1 204 ? 10.147 4.934 -8.896 1.00 97.44 204 CYS A O 1
ATOM 1618 N N . PRO A 1 205 ? 10.925 6.458 -7.445 1.00 96.81 205 PRO A N 1
ATOM 1619 C CA . PRO A 1 205 ? 12.186 6.730 -8.149 1.00 96.81 205 PRO A CA 1
ATOM 1620 C C . PRO A 1 205 ? 13.209 5.576 -8.059 1.00 96.81 205 PRO A C 1
ATOM 1622 O O . PRO A 1 205 ? 14.413 5.791 -7.925 1.00 96.81 205 PRO A O 1
ATOM 1625 N N . LEU A 1 206 ? 12.732 4.336 -8.132 1.00 95.50 206 LEU A N 1
ATOM 1626 C CA . LEU A 1 206 ? 13.514 3.110 -8.091 1.00 95.50 206 LEU A CA 1
ATOM 1627 C C . LEU A 1 206 ? 14.314 2.954 -9.387 1.00 95.50 206 LEU A C 1
ATOM 1629 O O . LEU A 1 206 ? 13.724 2.849 -10.462 1.00 95.50 206 LEU A O 1
ATOM 1633 N N . SER A 1 207 ? 15.641 2.923 -9.283 1.00 93.06 207 SER A N 1
ATOM 1634 C CA . SER A 1 207 ? 16.540 2.898 -10.450 1.00 93.06 207 SER A CA 1
ATOM 1635 C C . SER A 1 207 ? 17.116 1.518 -10.779 1.00 93.06 207 SER A C 1
ATOM 1637 O O . SER A 1 207 ? 17.518 1.283 -11.916 1.00 93.06 207 SER A O 1
ATOM 1639 N N . SER A 1 208 ? 17.129 0.602 -9.807 1.00 93.44 208 SER A N 1
ATOM 1640 C CA . SER A 1 208 ? 17.704 -0.741 -9.924 1.00 93.44 208 SER A CA 1
ATOM 1641 C C . SER A 1 208 ? 16.932 -1.734 -9.057 1.00 93.44 208 SER A C 1
ATOM 1643 O O . SER A 1 208 ? 16.408 -1.366 -8.004 1.00 93.44 208 SER A O 1
ATOM 1645 N N . LEU A 1 209 ? 16.888 -3.001 -9.479 1.00 92.31 209 LEU A N 1
ATOM 1646 C CA . LEU A 1 209 ? 16.367 -4.121 -8.683 1.00 92.31 209 LEU A CA 1
ATOM 1647 C C . LEU A 1 209 ? 17.477 -4.908 -7.982 1.00 92.31 209 LEU A C 1
ATOM 1649 O O . LEU A 1 209 ? 17.215 -5.949 -7.382 1.00 92.31 209 LEU A O 1
ATOM 1653 N N . ASP A 1 210 ? 18.728 -4.467 -8.076 1.00 89.12 210 ASP A N 1
ATOM 1654 C CA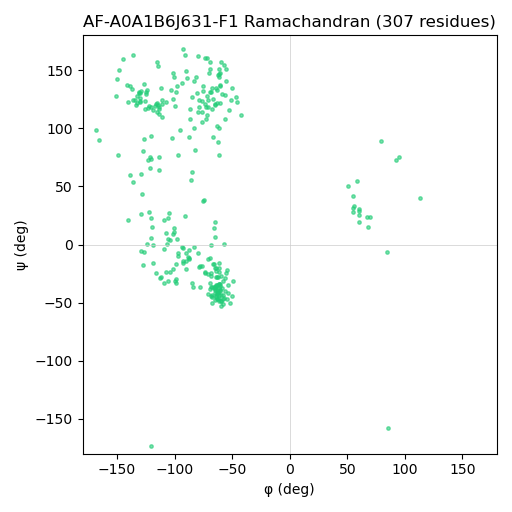 . ASP A 1 210 ? 19.838 -5.142 -7.422 1.00 89.12 210 ASP A CA 1
ATOM 1655 C C . ASP A 1 210 ? 19.900 -4.768 -5.929 1.00 89.12 210 ASP A C 1
ATOM 1657 O O . ASP A 1 210 ? 20.200 -3.615 -5.602 1.00 89.12 210 ASP A O 1
ATOM 1661 N N . PRO A 1 211 ? 19.665 -5.721 -5.004 1.00 81.38 211 PRO A N 1
ATOM 1662 C CA . PRO A 1 211 ? 19.712 -5.463 -3.566 1.00 81.38 211 PRO A CA 1
ATOM 1663 C C . PRO A 1 211 ? 21.127 -5.176 -3.042 1.00 81.38 211 PRO A C 1
ATOM 1665 O O . PRO A 1 211 ? 21.259 -4.769 -1.891 1.00 81.38 211 PRO A O 1
ATOM 1668 N N . SER A 1 212 ? 22.170 -5.411 -3.846 1.00 77.44 212 SER A N 1
ATOM 1669 C CA . SER A 1 212 ? 23.564 -5.099 -3.517 1.00 77.44 212 SER A CA 1
ATOM 1670 C C . SER A 1 212 ? 24.027 -3.730 -4.024 1.00 77.44 212 SER A C 1
ATOM 1672 O O . SER A 1 212 ? 25.160 -3.336 -3.740 1.00 77.44 212 SER A O 1
ATOM 1674 N N . SER A 1 213 ? 23.163 -2.991 -4.735 1.00 66.31 213 SER A N 1
ATOM 1675 C CA . SER A 1 213 ? 23.444 -1.602 -5.109 1.00 66.31 213 SER A CA 1
ATOM 1676 C C . SER A 1 213 ? 23.744 -0.792 -3.843 1.00 66.31 213 SER A C 1
ATOM 1678 O O . SER A 1 213 ? 22.989 -0.884 -2.872 1.00 66.31 213 SER A O 1
ATOM 1680 N N . PRO A 1 214 ? 24.863 -0.048 -3.796 1.00 51.97 214 PRO A N 1
ATOM 1681 C CA . PRO A 1 214 ? 25.252 0.665 -2.592 1.00 51.97 214 PRO A CA 1
ATOM 1682 C C . PRO A 1 214 ? 24.198 1.714 -2.243 1.00 51.97 214 PRO A C 1
ATOM 1684 O O . PRO A 1 214 ? 23.947 2.632 -3.023 1.00 51.97 214 PRO A O 1
ATOM 1687 N N . CYS A 1 215 ? 23.641 1.605 -1.034 1.00 45.03 215 CYS A N 1
ATOM 1688 C CA . CYS A 1 215 ? 22.845 2.665 -0.435 1.00 45.03 215 CYS A CA 1
ATOM 1689 C C . CYS A 1 215 ? 23.626 3.978 -0.534 1.00 45.03 215 CYS A C 1
ATOM 1691 O O . CYS A 1 215 ? 24.794 4.040 -0.144 1.00 45.03 215 CYS A O 1
ATOM 1693 N N . SER A 1 216 ? 22.976 5.065 -0.939 1.00 40.91 216 SER A N 1
ATOM 1694 C CA . SER A 1 216 ? 23.566 6.412 -0.931 1.00 40.91 216 SER A CA 1
ATOM 1695 C C . SER A 1 216 ? 23.861 6.940 0.492 1.00 40.91 216 SER A C 1
ATOM 1697 O O . SER A 1 216 ? 24.088 8.132 0.678 1.00 40.91 216 SER A O 1
ATOM 1699 N N . SER A 1 217 ? 23.844 6.080 1.518 1.00 39.38 217 SER A N 1
ATOM 1700 C CA . SER A 1 217 ? 24.240 6.381 2.891 1.00 39.38 217 SER A CA 1
ATOM 1701 C C . SER A 1 217 ? 25.753 6.172 3.075 1.00 39.38 217 SER A C 1
ATOM 1703 O O . SER A 1 217 ? 26.210 5.028 3.009 1.00 39.38 217 SER A O 1
ATOM 1705 N N . PRO A 1 218 ? 26.538 7.220 3.382 1.00 37.19 218 PRO A N 1
ATOM 1706 C CA . PRO A 1 218 ? 27.992 7.115 3.543 1.00 37.19 218 PRO A CA 1
ATOM 1707 C C . PRO A 1 218 ? 28.485 6.320 4.769 1.00 37.19 218 PRO A C 1
ATOM 1709 O O . PRO A 1 218 ? 29.691 6.209 4.962 1.00 37.19 218 PRO A O 1
ATOM 1712 N N . GLU A 1 219 ? 27.612 5.781 5.627 1.00 42.28 219 GLU A N 1
ATOM 1713 C CA . GLU A 1 219 ? 28.018 5.347 6.977 1.00 42.28 219 GLU A CA 1
ATOM 1714 C C . GLU A 1 219 ? 28.329 3.851 7.146 1.00 42.28 219 GLU A C 1
ATOM 1716 O O . GLU A 1 219 ? 28.901 3.469 8.162 1.00 42.28 219 GLU A O 1
ATOM 1721 N N . ARG A 1 220 ? 28.039 2.983 6.165 1.00 41.62 220 ARG A N 1
ATOM 1722 C CA . ARG A 1 220 ? 28.243 1.521 6.309 1.00 41.62 220 ARG A CA 1
ATOM 1723 C C . ARG A 1 220 ? 29.440 0.940 5.539 1.00 41.62 220 ARG A C 1
ATOM 1725 O O . ARG A 1 220 ? 29.472 -0.255 5.273 1.00 41.62 220 ARG A O 1
ATOM 1732 N N . VAL A 1 221 ? 30.450 1.748 5.200 1.00 38.41 221 VAL A N 1
ATOM 1733 C CA . VAL A 1 221 ? 31.682 1.257 4.528 1.00 38.41 221 VAL A CA 1
ATOM 1734 C C . VAL A 1 221 ? 32.811 0.909 5.515 1.00 38.41 221 VAL A C 1
ATOM 1736 O O . VAL A 1 221 ? 33.857 0.393 5.121 1.00 38.41 221 VAL A O 1
ATOM 1739 N N . LEU A 1 222 ? 32.628 1.119 6.819 1.00 37.25 222 LEU A N 1
ATOM 1740 C CA . LEU A 1 222 ? 33.650 0.780 7.809 1.00 37.25 222 LEU A CA 1
ATOM 1741 C C . LEU A 1 222 ? 33.321 -0.559 8.481 1.00 37.25 222 LEU A C 1
ATOM 1743 O O . LEU A 1 222 ? 32.309 -0.678 9.158 1.00 37.25 222 LEU A O 1
ATOM 1747 N N . TYR A 1 223 ? 34.242 -1.514 8.308 1.00 36.97 223 TYR A N 1
ATOM 1748 C CA . TYR A 1 223 ? 34.306 -2.877 8.864 1.00 36.97 223 TYR A CA 1
ATOM 1749 C C . TYR A 1 223 ? 33.701 -4.023 8.036 1.00 36.97 223 TYR A C 1
ATOM 1751 O O . TYR A 1 223 ? 32.756 -4.675 8.452 1.00 36.97 223 TYR A O 1
ATOM 1759 N N . SER A 1 224 ? 34.386 -4.391 6.947 1.00 38.41 224 SER A N 1
ATOM 1760 C CA . SER A 1 224 ? 34.983 -5.739 6.849 1.00 38.41 224 SER A CA 1
ATOM 1761 C C . SER A 1 224 ? 36.004 -5.800 5.703 1.00 38.41 224 SER A C 1
ATOM 1763 O O . SER A 1 224 ? 35.688 -6.125 4.559 1.00 38.41 224 SER A O 1
ATOM 1765 N N . ARG A 1 225 ? 37.266 -5.488 6.001 1.00 39.03 225 ARG A N 1
ATOM 1766 C CA . ARG A 1 225 ? 38.402 -5.996 5.225 1.00 39.03 225 ARG A CA 1
ATOM 1767 C C . ARG A 1 225 ? 39.282 -6.789 6.177 1.00 39.03 225 ARG A C 1
ATOM 1769 O O . ARG A 1 225 ? 40.141 -6.215 6.835 1.00 39.03 225 ARG A O 1
ATOM 1776 N N . SER A 1 226 ? 39.040 -8.091 6.229 1.00 35.88 226 SER A N 1
ATOM 1777 C CA . SER A 1 226 ? 40.050 -9.061 6.630 1.00 35.88 226 SER A CA 1
ATOM 1778 C C . SER A 1 226 ? 40.308 -9.933 5.413 1.00 35.88 226 SER A C 1
ATOM 1780 O O . SER A 1 226 ? 39.414 -10.603 4.907 1.00 35.88 226 SER A O 1
ATOM 1782 N N . GLU A 1 227 ? 41.523 -9.828 4.889 1.00 45.44 227 GLU A N 1
ATOM 1783 C CA . GLU A 1 227 ? 42.055 -10.752 3.900 1.00 45.44 227 GLU A CA 1
ATOM 1784 C C . GLU A 1 227 ? 42.087 -12.155 4.523 1.00 45.44 227 GLU A C 1
ATOM 1786 O O . GLU A 1 227 ? 42.514 -12.297 5.667 1.00 45.44 227 GLU A O 1
ATOM 1791 N N . SER A 1 228 ? 41.664 -13.163 3.750 1.00 45.66 228 SER A N 1
ATOM 1792 C CA . SER A 1 228 ? 41.569 -14.596 4.090 1.00 45.66 228 SER A CA 1
ATOM 1793 C C . SER A 1 228 ? 40.211 -15.095 4.600 1.00 45.66 228 SER A C 1
ATOM 1795 O O . SER A 1 228 ? 40.111 -15.490 5.757 1.00 45.66 228 SER A O 1
ATOM 1797 N N . GLU A 1 229 ? 39.228 -15.260 3.705 1.00 32.34 229 GLU A N 1
ATOM 1798 C CA . GLU A 1 229 ? 38.187 -16.291 3.864 1.00 32.34 229 GLU A CA 1
ATOM 1799 C C . GLU A 1 229 ? 37.877 -16.978 2.521 1.00 32.34 229 GLU A C 1
ATOM 1801 O O . GLU A 1 229 ? 37.829 -16.349 1.465 1.00 32.34 229 GLU A O 1
ATOM 1806 N N . CYS A 1 230 ? 37.759 -18.307 2.580 1.00 31.05 230 CYS A N 1
ATOM 1807 C CA . CYS A 1 230 ? 37.567 -19.241 1.473 1.00 31.05 230 CYS A CA 1
ATOM 1808 C C . CYS A 1 230 ? 36.283 -18.971 0.667 1.00 31.05 230 CYS A C 1
ATOM 1810 O O . CYS A 1 230 ? 35.314 -18.439 1.199 1.00 31.05 230 CYS A O 1
ATOM 1812 N N . GLU A 1 231 ? 36.245 -19.423 -0.595 1.00 38.59 231 GLU A N 1
ATOM 1813 C CA . GLU A 1 231 ? 35.060 -19.411 -1.470 1.00 38.59 231 GLU A CA 1
ATOM 1814 C C . GLU A 1 231 ? 33.891 -20.255 -0.918 1.00 38.59 231 GLU A C 1
ATOM 1816 O O . GLU A 1 231 ? 33.596 -21.359 -1.369 1.00 38.59 231 GLU A O 1
ATOM 1821 N N . GLY A 1 232 ? 33.193 -19.715 0.072 1.00 33.59 232 GLY A N 1
ATOM 1822 C CA . GLY A 1 232 ? 31.858 -20.112 0.487 1.00 33.59 232 GLY A CA 1
ATOM 1823 C C . GLY A 1 232 ? 31.019 -18.848 0.512 1.00 33.59 232 GLY A C 1
ATOM 1824 O O . GLY A 1 232 ? 30.881 -18.225 1.557 1.00 33.59 232 GLY A O 1
ATOM 1825 N N . SER A 1 233 ? 30.551 -18.411 -0.659 1.00 34.09 233 SER A N 1
ATOM 1826 C CA . SER A 1 233 ? 29.851 -17.135 -0.832 1.00 34.09 233 SER A CA 1
ATOM 1827 C C . SER A 1 233 ? 28.769 -16.948 0.246 1.00 34.09 233 SER A C 1
ATOM 1829 O O . SER A 1 233 ? 27.907 -17.828 0.367 1.00 34.09 233 SER A O 1
ATOM 1831 N N . PRO A 1 234 ? 28.732 -15.826 0.998 1.00 40.78 234 PRO A N 1
ATOM 1832 C CA . PRO A 1 234 ? 27.530 -15.494 1.745 1.00 40.78 234 PRO A CA 1
ATOM 1833 C C . PRO A 1 234 ? 26.429 -15.374 0.694 1.00 40.78 234 PRO A C 1
ATOM 1835 O O . PRO A 1 234 ? 26.646 -14.781 -0.366 1.00 40.78 234 PRO A O 1
ATOM 1838 N N . ARG A 1 235 ? 25.302 -16.056 0.913 1.00 43.66 235 ARG A N 1
ATOM 1839 C CA . ARG A 1 235 ? 24.184 -16.133 -0.036 1.00 43.66 235 ARG A CA 1
ATOM 1840 C C . ARG A 1 235 ? 23.948 -14.745 -0.630 1.00 43.66 235 ARG A C 1
ATOM 1842 O O . ARG A 1 235 ? 23.572 -13.835 0.099 1.00 43.66 235 ARG A O 1
ATOM 1849 N N . ARG A 1 236 ? 24.224 -14.554 -1.926 1.00 49.56 236 ARG A N 1
ATOM 1850 C CA . ARG A 1 236 ? 23.879 -13.302 -2.608 1.00 49.56 236 ARG A CA 1
ATOM 1851 C C . ARG A 1 236 ? 22.362 -13.184 -2.522 1.00 49.56 236 ARG A C 1
ATOM 1853 O O . ARG A 1 236 ? 21.679 -13.877 -3.272 1.00 49.56 236 ARG A O 1
ATOM 1860 N N . ASN A 1 237 ? 21.867 -12.377 -1.582 1.00 60.25 237 ASN A N 1
ATOM 1861 C CA . ASN A 1 237 ? 20.444 -12.105 -1.424 1.00 60.25 237 ASN A CA 1
ATOM 1862 C C . ASN A 1 237 ? 19.927 -11.642 -2.781 1.00 60.25 237 ASN A C 1
ATOM 1864 O O . ASN A 1 237 ? 20.396 -10.650 -3.334 1.00 60.25 237 ASN A O 1
ATOM 1868 N N . SER A 1 238 ? 19.034 -12.420 -3.370 1.00 69.44 238 SER A N 1
ATOM 1869 C CA . SER A 1 238 ? 18.457 -12.121 -4.665 1.00 69.44 238 SER A CA 1
ATOM 1870 C C . SER A 1 238 ? 17.191 -11.286 -4.472 1.00 69.44 238 SER A C 1
ATOM 1872 O O . SER A 1 238 ? 16.501 -11.470 -3.469 1.00 69.44 238 SER A O 1
ATOM 1874 N N . PRO A 1 239 ? 16.824 -10.392 -5.408 1.00 67.50 239 PRO A N 1
ATOM 1875 C CA . PRO A 1 239 ? 15.641 -9.540 -5.254 1.00 67.50 239 PRO A CA 1
ATOM 1876 C C . PRO A 1 239 ? 14.334 -10.301 -4.993 1.00 67.50 239 PRO A C 1
ATOM 1878 O O . PRO A 1 239 ? 13.419 -9.752 -4.389 1.00 67.50 239 PRO A O 1
ATOM 1881 N N . HIS A 1 240 ? 14.254 -11.564 -5.417 1.00 79.38 240 HIS A N 1
ATOM 1882 C CA . HIS A 1 240 ? 13.091 -12.431 -5.237 1.00 79.38 240 HIS A CA 1
ATOM 1883 C C . HIS A 1 240 ? 13.077 -13.199 -3.906 1.00 79.38 240 HIS A C 1
ATOM 1885 O O . HIS A 1 240 ? 12.041 -13.763 -3.554 1.00 79.38 240 HIS A O 1
ATOM 1891 N N . ASP A 1 241 ? 14.179 -13.235 -3.144 1.00 84.00 241 ASP A N 1
ATOM 1892 C CA . ASP A 1 241 ? 14.248 -14.013 -1.897 1.00 84.00 241 ASP A CA 1
ATOM 1893 C C . ASP A 1 241 ? 13.226 -13.530 -0.863 1.00 84.00 241 ASP A C 1
ATOM 1895 O O . ASP A 1 241 ? 12.650 -14.343 -0.135 1.00 84.00 241 ASP A O 1
ATOM 1899 N N . ALA A 1 242 ? 12.966 -12.219 -0.852 1.00 87.38 242 ALA A N 1
ATOM 1900 C CA . ALA A 1 242 ? 11.979 -11.578 0.008 1.00 87.38 242 ALA A CA 1
ATOM 1901 C C . ALA A 1 242 ? 10.526 -11.758 -0.478 1.00 87.38 242 ALA A C 1
ATOM 1903 O O . ALA A 1 242 ? 9.603 -11.589 0.308 1.00 87.38 242 ALA A O 1
ATOM 1904 N N . PHE A 1 243 ? 10.300 -12.120 -1.746 1.00 93.81 243 PHE A N 1
ATOM 1905 C CA . PHE A 1 243 ? 8.989 -12.054 -2.407 1.00 93.81 243 PHE A CA 1
ATOM 1906 C C . PHE A 1 243 ? 8.611 -13.377 -3.085 1.00 93.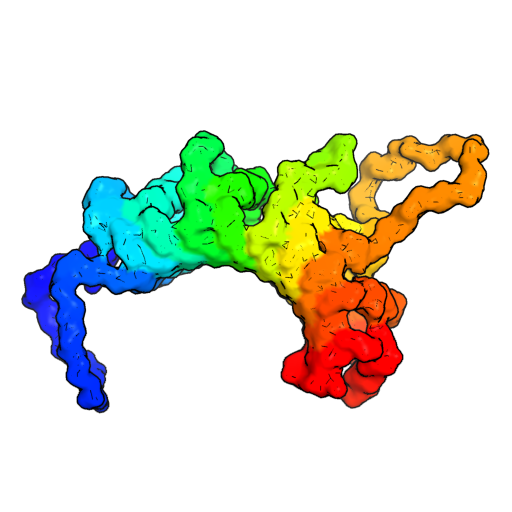81 243 PHE A C 1
ATOM 1908 O O . PHE A 1 243 ? 8.405 -13.457 -4.295 1.00 93.81 243 PHE A O 1
ATOM 1915 N N . ARG A 1 244 ? 8.507 -14.449 -2.295 1.00 92.94 244 ARG A N 1
ATOM 1916 C CA . ARG A 1 244 ? 8.274 -15.805 -2.827 1.00 92.94 244 ARG A CA 1
ATOM 1917 C C . ARG A 1 244 ? 6.857 -16.060 -3.341 1.00 92.94 244 ARG A C 1
ATOM 1919 O O . ARG A 1 244 ? 6.687 -16.951 -4.163 1.00 92.94 244 ARG A O 1
ATOM 1926 N N . GLN A 1 245 ? 5.868 -15.314 -2.850 1.00 96.31 245 GLN A N 1
ATOM 1927 C CA . GLN A 1 245 ? 4.453 -15.464 -3.221 1.00 96.31 245 GLN A CA 1
ATOM 1928 C C . GLN A 1 245 ? 3.952 -14.344 -4.143 1.00 96.31 245 GLN A C 1
ATOM 1930 O O . GLN A 1 245 ? 2.766 -14.289 -4.453 1.00 96.31 245 GLN A O 1
ATOM 1935 N N . LEU A 1 246 ? 4.840 -13.444 -4.583 1.00 97.69 246 LEU A N 1
ATOM 1936 C CA . LEU A 1 246 ? 4.443 -12.253 -5.324 1.00 97.69 246 LEU A CA 1
ATOM 1937 C C . LEU A 1 246 ? 3.981 -12.619 -6.738 1.00 97.69 246 LEU A C 1
ATOM 1939 O O . LEU A 1 246 ? 4.786 -13.006 -7.583 1.00 97.69 246 LEU A O 1
ATOM 1943 N N . CYS A 1 247 ? 2.684 -12.451 -6.983 1.00 97.69 247 CYS A N 1
ATOM 1944 C CA . CYS A 1 247 ? 2.003 -12.769 -8.235 1.00 97.69 247 CYS A CA 1
ATOM 1945 C C . CYS A 1 247 ? 1.798 -11.550 -9.131 1.00 97.69 247 CYS A C 1
ATOM 1947 O O . CYS A 1 247 ? 1.813 -11.670 -10.361 1.00 97.69 247 CYS A O 1
ATOM 1949 N N . VAL A 1 248 ? 1.590 -10.387 -8.510 1.00 98.44 248 VAL A N 1
ATOM 1950 C CA . VAL A 1 248 ? 1.289 -9.124 -9.180 1.00 98.44 248 VAL A CA 1
ATOM 1951 C C . VAL A 1 248 ? 2.281 -8.063 -8.729 1.00 98.44 248 VAL A C 1
ATOM 1953 O O . VAL A 1 248 ? 2.373 -7.758 -7.540 1.00 98.44 248 VAL A O 1
ATOM 1956 N N . LEU A 1 249 ? 2.979 -7.461 -9.686 1.00 98.19 249 LEU A N 1
ATOM 1957 C CA . LEU A 1 249 ? 3.905 -6.366 -9.430 1.00 98.19 249 LEU A CA 1
ATOM 1958 C C . LEU A 1 249 ? 3.620 -5.201 -10.378 1.00 98.19 249 LEU A C 1
ATOM 1960 O O . LEU A 1 249 ? 3.508 -5.377 -11.592 1.00 98.19 249 LEU A O 1
ATOM 1964 N N . ASN A 1 250 ? 3.499 -3.999 -9.821 1.00 98.50 250 ASN A N 1
ATOM 1965 C CA . ASN A 1 250 ? 3.367 -2.769 -10.594 1.00 98.50 250 ASN A CA 1
ATOM 1966 C C . ASN A 1 250 ? 4.538 -1.826 -10.298 1.00 98.50 250 ASN A C 1
ATOM 1968 O O . ASN A 1 250 ? 4.668 -1.342 -9.176 1.00 98.50 250 ASN A O 1
ATOM 1972 N N . LEU A 1 251 ? 5.340 -1.580 -11.334 1.00 97.75 251 LEU A N 1
ATOM 1973 C CA . LEU A 1 251 ? 6.532 -0.731 -11.385 1.00 97.75 251 LEU A CA 1
ATOM 1974 C C . LEU A 1 251 ? 6.375 0.399 -12.417 1.00 97.75 251 LEU A C 1
ATOM 1976 O O . LEU A 1 251 ? 7.369 0.907 -12.939 1.00 97.75 251 LEU A O 1
ATOM 1980 N N . ASN A 1 252 ? 5.141 0.769 -12.774 1.00 97.94 252 ASN A N 1
ATOM 1981 C CA . ASN A 1 252 ? 4.907 1.896 -13.677 1.00 97.94 252 ASN A CA 1
ATOM 1982 C C . ASN A 1 252 ? 5.579 3.172 -13.145 1.00 97.94 252 ASN A C 1
ATOM 1984 O O . ASN A 1 252 ? 5.546 3.415 -11.948 1.00 97.94 252 ASN A O 1
ATOM 1988 N N . GLY A 1 253 ? 6.167 3.987 -14.017 1.00 96.75 253 GLY A N 1
ATOM 1989 C CA . GLY A 1 253 ? 6.776 5.267 -13.644 1.00 96.75 253 GLY A CA 1
ATOM 1990 C C . GLY A 1 253 ? 8.032 5.145 -12.776 1.00 96.75 253 GLY A C 1
ATOM 1991 O O . GLY A 1 253 ? 8.446 6.128 -12.169 1.00 96.75 253 GLY A O 1
ATOM 1992 N N . THR A 1 254 ? 8.635 3.955 -12.684 1.00 97.38 254 THR A N 1
ATOM 1993 C CA . THR A 1 254 ? 9.937 3.771 -12.023 1.00 97.38 254 THR A CA 1
ATOM 1994 C C . THR A 1 254 ? 11.094 4.191 -12.928 1.00 97.38 254 THR A C 1
ATOM 1996 O O . THR A 1 254 ? 10.949 4.275 -14.146 1.00 97.38 254 THR A O 1
ATOM 1999 N N . LEU A 1 255 ? 12.276 4.414 -12.354 1.00 97.00 255 LEU A N 1
ATOM 2000 C CA . LEU A 1 255 ? 13.479 4.862 -13.068 1.00 97.00 255 LEU A CA 1
ATOM 2001 C C . LEU A 1 255 ? 14.356 3.705 -13.571 1.00 97.00 255 LEU A C 1
ATOM 2003 O O . LEU A 1 255 ? 15.557 3.881 -13.770 1.00 97.00 255 LEU A O 1
ATOM 2007 N N . LEU A 1 256 ? 1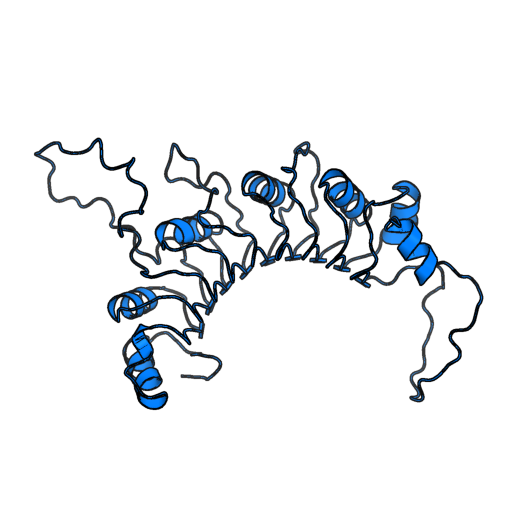3.771 2.523 -13.783 1.00 95.50 256 LEU A N 1
ATOM 2008 C CA . LEU A 1 256 ? 14.503 1.363 -14.287 1.00 95.50 256 LEU A CA 1
ATOM 2009 C C . LEU A 1 256 ? 15.093 1.658 -15.671 1.00 95.50 256 LEU A C 1
ATOM 2011 O O . LEU A 1 256 ? 14.375 1.992 -16.618 1.00 95.50 256 LEU A O 1
ATOM 2015 N N . GLY A 1 257 ? 16.416 1.526 -15.767 1.00 93.69 257 GLY A N 1
ATOM 2016 C CA . GLY A 1 257 ? 17.196 1.864 -16.960 1.00 93.69 257 GLY A CA 1
ATOM 2017 C C . GLY A 1 257 ? 17.956 0.692 -17.581 1.00 93.69 257 GLY A C 1
ATOM 2018 O O . GLY A 1 257 ? 18.638 0.890 -18.581 1.00 93.69 257 GLY A O 1
ATOM 2019 N N . SER A 1 258 ? 17.868 -0.518 -17.014 1.00 94.12 258 SER A N 1
ATOM 2020 C CA . SER A 1 258 ? 18.655 -1.676 -17.456 1.00 94.12 258 SER A CA 1
ATOM 2021 C C . SER A 1 258 ? 17.792 -2.898 -17.763 1.00 94.12 258 SER A C 1
ATOM 2023 O O . SER A 1 258 ? 16.901 -3.268 -16.999 1.00 94.12 258 SER A O 1
ATOM 2025 N N . TRP A 1 259 ? 18.114 -3.593 -18.858 1.00 94.88 259 TRP A N 1
ATOM 2026 C CA . TRP A 1 259 ? 17.541 -4.907 -19.165 1.00 94.88 259 TRP A CA 1
ATOM 2027 C C . TRP A 1 259 ? 17.924 -5.979 -18.135 1.00 94.88 259 TRP A C 1
ATOM 2029 O O . TRP A 1 259 ? 17.182 -6.943 -17.969 1.00 94.88 259 TRP A O 1
ATOM 2039 N N . GLU A 1 260 ? 19.025 -5.801 -17.403 1.00 93.00 260 GLU A N 1
ATOM 2040 C CA . GLU A 1 260 ? 19.422 -6.713 -16.324 1.00 93.00 260 GLU A CA 1
ATOM 2041 C C . GLU A 1 260 ? 18.378 -6.731 -15.192 1.00 93.00 260 GLU A C 1
ATOM 2043 O O . GLU A 1 260 ? 18.088 -7.778 -14.617 1.00 93.00 260 GLU A O 1
ATOM 2048 N N . ASP A 1 261 ? 17.734 -5.594 -14.913 1.00 93.62 261 ASP A N 1
ATOM 2049 C CA . ASP A 1 261 ? 16.637 -5.530 -13.944 1.00 93.62 261 ASP A CA 1
ATOM 2050 C C . ASP A 1 261 ? 15.399 -6.277 -14.447 1.00 93.62 261 ASP A C 1
ATOM 2052 O O . ASP A 1 261 ? 14.743 -6.989 -13.690 1.00 93.62 261 ASP A O 1
ATOM 2056 N N . ILE A 1 262 ? 15.122 -6.220 -15.749 1.00 95.31 262 ILE A N 1
ATOM 2057 C CA . ILE A 1 262 ? 14.058 -7.027 -16.358 1.00 95.31 262 ILE A CA 1
ATOM 2058 C C . ILE A 1 262 ? 14.360 -8.523 -16.203 1.00 95.31 262 ILE A C 1
ATOM 2060 O O . ILE A 1 262 ? 13.481 -9.302 -15.839 1.00 95.31 262 ILE A O 1
ATOM 2064 N N . GLU A 1 263 ? 15.608 -8.941 -16.398 1.00 92.88 263 GLU A N 1
ATOM 2065 C CA . GLU A 1 263 ? 16.014 -10.330 -16.166 1.00 92.88 263 GLU A CA 1
ATOM 2066 C C . GLU A 1 263 ? 15.885 -10.729 -14.685 1.00 92.88 263 GLU A C 1
ATOM 2068 O O . GLU A 1 263 ? 15.459 -11.847 -14.382 1.00 92.88 263 GLU A O 1
ATOM 2073 N N . ARG A 1 264 ? 16.162 -9.812 -13.743 1.00 92.75 264 ARG A N 1
ATOM 2074 C CA . ARG A 1 264 ? 15.912 -10.026 -12.305 1.00 92.75 264 ARG A CA 1
ATOM 2075 C C . ARG A 1 264 ? 14.428 -10.276 -12.012 1.00 92.75 264 ARG A C 1
ATOM 2077 O O . ARG A 1 264 ? 14.137 -11.158 -11.202 1.00 92.75 264 ARG A O 1
ATOM 2084 N N . LEU A 1 265 ? 13.502 -9.578 -12.680 1.00 94.12 265 LEU A N 1
ATOM 2085 C CA . LEU A 1 265 ? 12.054 -9.827 -12.561 1.00 94.12 265 LEU A CA 1
ATOM 2086 C C . LEU A 1 265 ? 11.668 -11.238 -13.017 1.00 94.12 265 LEU A C 1
ATOM 2088 O O . LEU A 1 265 ? 10.839 -11.887 -12.381 1.00 94.12 265 LEU A O 1
ATOM 2092 N N . GLY A 1 266 ? 12.317 -11.752 -14.065 1.00 90.81 266 GLY A N 1
ATOM 2093 C CA . GLY A 1 266 ? 12.104 -13.118 -14.555 1.00 90.81 266 GLY A CA 1
ATOM 2094 C C . GLY A 1 266 ? 12.449 -14.214 -13.536 1.00 90.81 266 GLY A C 1
ATOM 2095 O O . GLY A 1 266 ? 12.023 -15.357 -13.695 1.00 90.81 266 GLY A O 1
ATOM 2096 N N . ARG A 1 267 ? 13.187 -13.879 -12.468 1.00 91.19 267 ARG A N 1
ATOM 2097 C CA . ARG A 1 267 ? 13.584 -14.811 -11.399 1.00 91.19 267 ARG A CA 1
ATOM 2098 C C . ARG A 1 267 ? 12.557 -14.923 -10.270 1.00 91.19 267 ARG A C 1
ATOM 2100 O O . ARG A 1 267 ? 12.756 -15.732 -9.366 1.00 91.19 267 ARG A O 1
ATOM 2107 N N . PHE A 1 268 ? 11.485 -14.128 -10.285 1.00 94.06 268 PHE A N 1
ATOM 2108 C CA . PHE A 1 268 ? 10.428 -14.234 -9.282 1.00 94.06 268 PHE A CA 1
ATOM 2109 C C . PHE A 1 268 ? 9.631 -15.524 -9.515 1.00 94.06 268 PHE A C 1
ATOM 2111 O O . PHE A 1 268 ? 9.102 -15.723 -10.609 1.00 94.06 268 PHE A O 1
ATOM 2118 N N . PRO A 1 269 ? 9.519 -16.407 -8.508 1.00 92.88 269 PRO A N 1
ATOM 2119 C CA . PRO A 1 269 ? 9.006 -17.761 -8.715 1.00 92.88 269 PRO A CA 1
ATOM 2120 C C . PRO A 1 269 ? 7.503 -17.814 -9.016 1.00 92.88 269 PRO A C 1
ATOM 2122 O O . PRO A 1 269 ? 7.046 -18.773 -9.630 1.00 92.88 269 PRO A O 1
ATOM 2125 N N . ALA A 1 270 ? 6.742 -16.810 -8.575 1.00 95.69 270 ALA A N 1
ATOM 2126 C CA . ALA A 1 270 ? 5.285 -16.771 -8.680 1.00 95.69 270 ALA A CA 1
ATOM 2127 C C . ALA A 1 270 ? 4.763 -15.574 -9.490 1.00 95.69 270 ALA A C 1
ATOM 2129 O O . ALA A 1 270 ? 3.553 -15.372 -9.544 1.00 95.69 270 ALA A O 1
ATOM 2130 N N . LEU A 1 271 ? 5.634 -14.770 -10.112 1.00 97.00 271 LEU A N 1
ATOM 2131 C CA . LEU A 1 271 ? 5.217 -13.538 -10.779 1.00 97.00 271 LEU A CA 1
ATOM 2132 C C . LEU A 1 271 ? 4.611 -13.842 -12.152 1.00 97.00 271 LEU A C 1
ATOM 2134 O O . LEU A 1 271 ? 5.300 -14.337 -13.040 1.00 97.00 271 LEU A O 1
ATOM 2138 N N . HIS A 1 272 ? 3.335 -13.491 -12.333 1.00 96.62 272 HIS A N 1
ATOM 2139 C CA . HIS A 1 272 ? 2.597 -13.728 -13.582 1.00 96.62 272 HIS A CA 1
ATOM 2140 C C . HIS A 1 272 ? 1.924 -12.463 -14.137 1.00 96.62 272 HIS A C 1
ATOM 2142 O O . HIS A 1 272 ? 1.564 -12.428 -15.314 1.00 96.62 272 HIS A O 1
ATOM 2148 N N . CYS A 1 273 ? 1.751 -11.415 -13.326 1.00 98.00 273 CYS A N 1
ATOM 2149 C CA . CYS A 1 273 ? 1.177 -10.140 -13.750 1.00 98.00 273 CYS A CA 1
ATOM 2150 C C . CYS A 1 273 ? 2.157 -9.000 -13.468 1.00 98.00 273 CYS A C 1
ATOM 2152 O O . CYS A 1 273 ? 2.483 -8.722 -12.313 1.00 98.00 273 CYS A O 1
ATOM 2154 N N . LEU A 1 274 ? 2.606 -8.328 -14.526 1.00 98.00 274 LEU A N 1
ATOM 2155 C CA . LEU A 1 274 ? 3.544 -7.216 -14.441 1.00 98.00 274 LEU A CA 1
ATOM 2156 C C . LEU A 1 274 ? 2.958 -5.974 -15.109 1.00 98.00 274 LEU A C 1
ATOM 2158 O O . LEU A 1 274 ? 2.461 -6.019 -16.237 1.00 98.00 274 LEU A O 1
ATOM 2162 N N . ARG A 1 275 ? 3.059 -4.841 -14.419 1.00 97.94 275 ARG A N 1
ATOM 2163 C CA . ARG A 1 275 ? 2.878 -3.513 -15.008 1.00 97.94 275 ARG A CA 1
ATOM 2164 C C . ARG A 1 275 ? 4.205 -2.772 -14.937 1.00 97.94 275 ARG A C 1
ATOM 2166 O O . ARG A 1 275 ? 4.758 -2.626 -13.853 1.00 97.94 275 ARG A O 1
ATOM 2173 N N . ILE A 1 276 ? 4.732 -2.386 -16.091 1.00 96.56 276 ILE A N 1
ATOM 2174 C CA . ILE A 1 276 ? 6.026 -1.721 -16.228 1.00 96.56 276 ILE A CA 1
ATOM 2175 C C . ILE A 1 276 ? 5.987 -0.783 -17.446 1.00 96.56 276 ILE A C 1
ATOM 2177 O O . ILE A 1 276 ? 6.418 -1.096 -18.553 1.00 96.56 276 ILE A O 1
ATOM 2181 N N . GLN A 1 277 ? 5.349 0.366 -17.266 1.00 94.56 277 GLN A N 1
ATOM 2182 C CA . GLN A 1 277 ? 5.262 1.446 -18.253 1.00 94.56 277 GLN A CA 1
ATOM 2183 C C . GLN A 1 277 ? 5.984 2.687 -17.740 1.00 94.56 277 GLN A C 1
ATOM 2185 O O . GLN A 1 277 ? 6.107 2.866 -16.537 1.00 94.56 277 GLN A O 1
ATOM 2190 N N . GLY A 1 278 ? 6.414 3.575 -18.636 1.00 93.56 278 GLY A N 1
ATOM 2191 C CA . GLY A 1 278 ? 7.002 4.858 -18.231 1.00 93.56 278 GLY A CA 1
ATOM 2192 C C . GLY A 1 278 ? 8.381 4.751 -17.573 1.00 93.56 278 GLY A C 1
ATOM 2193 O O . GLY A 1 278 ? 8.747 5.647 -16.826 1.00 93.56 278 GLY A O 1
ATOM 2194 N N . CYS A 1 279 ? 9.129 3.673 -17.832 1.00 95.62 279 CYS A N 1
ATOM 2195 C CA . CYS A 1 279 ? 10.525 3.548 -17.409 1.00 95.62 279 CYS A CA 1
ATOM 2196 C C . CYS A 1 279 ? 11.481 4.114 -18.477 1.00 95.62 279 CYS A C 1
ATOM 2198 O O . CYS A 1 279 ? 11.235 3.869 -19.667 1.00 95.62 279 CYS A O 1
ATOM 2200 N N . PRO A 1 280 ? 12.596 4.770 -18.087 1.00 95.56 280 PRO A N 1
ATOM 2201 C CA . PRO A 1 280 ? 13.609 5.293 -19.011 1.00 95.56 280 PRO A CA 1
ATOM 2202 C C . PRO A 1 280 ? 14.153 4.248 -19.991 1.00 95.56 280 PRO A C 1
ATOM 2204 O O . PRO A 1 280 ? 14.373 4.557 -21.159 1.00 95.56 280 PRO A O 1
ATOM 2207 N N . LEU A 1 281 ? 14.284 2.989 -19.546 1.00 95.31 281 LEU A N 1
ATOM 2208 C CA . LEU A 1 281 ? 14.702 1.851 -20.377 1.00 95.31 281 LEU A CA 1
ATOM 2209 C C . LEU A 1 281 ? 13.929 1.749 -21.700 1.00 95.31 281 LEU A C 1
ATOM 2211 O O . LEU A 1 281 ? 14.441 1.238 -22.690 1.00 95.31 281 LEU A O 1
ATOM 2215 N N . PHE A 1 282 ? 12.669 2.178 -21.719 1.00 93.88 282 PHE A N 1
ATOM 2216 C CA . PHE A 1 282 ? 11.800 1.953 -22.861 1.00 93.88 282 PHE A CA 1
ATOM 2217 C C . PHE A 1 282 ? 11.796 3.094 -23.875 1.00 93.88 282 PHE A C 1
ATOM 2219 O O . PHE A 1 282 ? 11.303 2.888 -24.982 1.00 93.88 282 PHE A O 1
ATOM 2226 N N . GLU A 1 283 ? 12.318 4.274 -23.536 1.00 93.06 283 GLU A N 1
ATOM 2227 C CA . GLU A 1 283 ? 12.188 5.490 -24.353 1.00 93.06 283 GLU A CA 1
ATOM 2228 C C . GLU A 1 283 ? 12.737 5.332 -25.777 1.00 93.06 283 GLU A C 1
ATOM 2230 O O . GLU A 1 283 ? 12.175 5.892 -26.715 1.00 93.06 283 GLU A O 1
ATOM 2235 N N . GLU A 1 284 ? 13.760 4.497 -25.951 1.00 92.69 284 GLU A N 1
ATOM 2236 C CA . GLU A 1 284 ? 14.426 4.230 -27.230 1.00 92.69 284 GLU A CA 1
ATOM 2237 C C . GLU A 1 284 ? 13.689 3.235 -28.156 1.00 92.69 284 GLU A C 1
ATOM 2239 O O . GLU A 1 284 ? 14.067 3.083 -29.316 1.00 92.69 284 GLU A O 1
ATOM 2244 N N . TYR A 1 285 ? 12.616 2.587 -27.689 1.00 93.88 285 TYR A N 1
ATOM 2245 C CA . TYR A 1 285 ? 11.876 1.561 -28.441 1.00 93.88 285 TYR A CA 1
ATOM 2246 C C . TYR A 1 285 ? 10.446 2.005 -28.773 1.00 93.88 285 TYR A C 1
ATOM 2248 O O . TYR A 1 285 ? 9.823 2.753 -28.014 1.00 93.88 285 TYR A O 1
ATOM 2256 N N . THR A 1 286 ? 9.860 1.471 -29.844 1.00 94.88 286 THR A N 1
ATOM 2257 C CA . THR A 1 286 ? 8.411 1.574 -30.103 1.00 94.88 286 THR A CA 1
ATOM 2258 C C . THR A 1 286 ? 7.601 0.696 -29.143 1.00 94.88 286 THR A C 1
ATOM 2260 O O . THR A 1 286 ? 8.119 -0.260 -28.570 1.00 94.88 286 THR A O 1
ATOM 2263 N N . GLU A 1 287 ? 6.300 0.957 -28.978 1.00 91.69 287 GLU A N 1
ATOM 2264 C CA . GLU A 1 287 ? 5.426 0.129 -28.126 1.00 91.69 287 GLU A CA 1
ATOM 2265 C C . GLU A 1 287 ? 5.470 -1.365 -28.497 1.00 91.69 287 GLU A C 1
ATOM 2267 O O . GLU A 1 287 ? 5.549 -2.230 -27.621 1.00 91.69 287 GLU A O 1
ATOM 2272 N N . HIS A 1 288 ? 5.477 -1.664 -29.799 1.00 92.81 288 HIS A N 1
ATOM 2273 C CA . HIS A 1 288 ? 5.543 -3.032 -30.302 1.00 92.81 288 HIS A CA 1
ATOM 2274 C C . HIS A 1 288 ? 6.869 -3.714 -29.935 1.00 92.81 288 HIS A C 1
ATOM 2276 O O . HIS A 1 288 ? 6.857 -4.827 -29.407 1.00 92.81 288 HIS A O 1
ATOM 2282 N N . GLU A 1 289 ? 8.003 -3.041 -30.150 1.00 95.38 289 GLU A N 1
ATOM 2283 C CA . GLU A 1 289 ? 9.331 -3.560 -29.797 1.00 95.38 289 GLU A CA 1
ATOM 2284 C C . GLU A 1 289 ? 9.470 -3.771 -28.289 1.00 95.38 289 GLU A C 1
ATOM 2286 O O . GLU A 1 289 ? 9.877 -4.854 -27.871 1.00 95.38 289 GLU A O 1
ATOM 2291 N N . ARG A 1 290 ? 9.056 -2.790 -27.467 1.00 94.75 290 ARG A N 1
ATOM 2292 C CA . ARG A 1 290 ? 9.056 -2.900 -25.993 1.00 94.75 290 ARG A CA 1
ATOM 2293 C C . ARG A 1 290 ? 8.347 -4.169 -25.553 1.00 94.75 290 ARG A C 1
ATOM 2295 O O . ARG A 1 290 ? 8.884 -4.953 -24.773 1.00 94.75 290 ARG A O 1
ATOM 2302 N N . ARG A 1 291 ? 7.138 -4.382 -26.079 1.00 94.12 291 ARG A N 1
ATOM 2303 C CA . ARG A 1 291 ? 6.318 -5.542 -25.743 1.00 94.1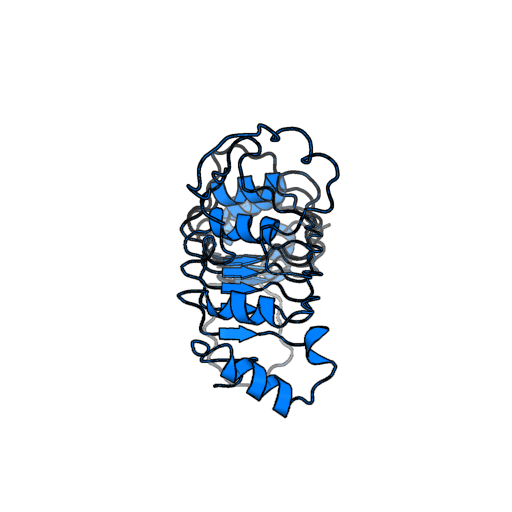2 291 ARG A CA 1
ATOM 2304 C C . ARG A 1 291 ? 7.006 -6.849 -26.141 1.00 94.12 291 ARG A C 1
ATOM 2306 O O . ARG A 1 291 ? 7.093 -7.739 -25.304 1.00 94.12 291 ARG A O 1
ATOM 2313 N N . GLN A 1 292 ? 7.518 -6.964 -27.367 1.00 94.06 292 GLN A N 1
ATOM 2314 C CA . GLN A 1 292 ? 8.219 -8.175 -27.821 1.00 94.06 292 GLN A CA 1
ATOM 2315 C C . GLN A 1 292 ? 9.475 -8.467 -26.983 1.00 94.06 292 GLN A C 1
ATOM 2317 O O . GLN A 1 292 ? 9.693 -9.604 -26.566 1.00 94.06 292 GLN A O 1
ATOM 2322 N N . LEU A 1 293 ? 10.270 -7.437 -26.677 1.00 95.00 293 LEU A N 1
ATOM 2323 C CA . LEU A 1 293 ? 11.491 -7.558 -25.877 1.00 95.00 293 LEU A CA 1
ATOM 2324 C C . LEU A 1 293 ? 11.211 -7.982 -24.429 1.00 95.00 293 LEU A C 1
ATOM 2326 O O . LEU A 1 293 ? 11.990 -8.761 -23.875 1.00 95.00 293 LEU A O 1
ATOM 2330 N N . LEU A 1 294 ? 10.121 -7.486 -23.834 1.00 95.38 294 LEU A N 1
ATOM 2331 C CA . LEU A 1 294 ? 9.663 -7.887 -22.502 1.00 95.38 294 LEU A CA 1
ATOM 2332 C C . LEU A 1 294 ? 9.181 -9.339 -22.500 1.00 95.38 294 LEU A C 1
ATOM 2334 O O . LEU A 1 294 ? 9.647 -10.123 -21.680 1.00 95.38 294 LEU A O 1
ATOM 2338 N N . ILE A 1 295 ? 8.311 -9.716 -23.442 1.00 93.62 295 ILE A N 1
ATOM 2339 C CA . ILE A 1 295 ? 7.775 -11.084 -23.549 1.00 93.62 295 ILE A CA 1
ATOM 2340 C C . ILE A 1 295 ? 8.906 -12.105 -23.712 1.00 93.62 295 ILE A C 1
ATOM 2342 O O . ILE A 1 295 ? 8.919 -13.124 -23.028 1.00 93.62 295 ILE A O 1
ATOM 2346 N N . ALA A 1 296 ? 9.898 -11.808 -24.556 1.00 93.25 296 ALA A N 1
ATOM 2347 C CA . ALA A 1 296 ? 11.035 -12.699 -24.782 1.00 93.25 296 ALA A CA 1
ATOM 2348 C C . ALA A 1 296 ? 11.904 -12.930 -23.528 1.00 93.25 296 ALA A C 1
ATOM 2350 O O . ALA A 1 296 ? 12.540 -13.976 -23.415 1.00 93.25 296 ALA A O 1
ATOM 2351 N N . ARG A 1 297 ? 11.949 -11.968 -22.595 1.00 94.56 297 ARG A N 1
ATOM 2352 C CA . ARG A 1 297 ? 12.772 -12.028 -21.369 1.00 94.56 297 ARG A CA 1
ATOM 2353 C C . ARG A 1 297 ? 12.005 -12.470 -20.128 1.00 94.56 297 ARG A C 1
ATOM 2355 O O . ARG A 1 297 ? 12.620 -12.847 -19.135 1.00 94.56 297 ARG A O 1
ATOM 2362 N N . LEU A 1 298 ? 10.678 -12.420 -20.174 1.00 95.00 298 LEU A N 1
ATOM 2363 C CA . LEU A 1 298 ? 9.799 -12.677 -19.039 1.00 95.00 298 LEU A CA 1
ATOM 2364 C C . LEU A 1 298 ? 8.846 -13.844 -19.345 1.00 95.00 298 LEU A C 1
ATOM 2366 O O . LEU A 1 298 ? 7.632 -13.644 -19.406 1.00 95.00 298 LEU A O 1
ATOM 2370 N N . PRO A 1 299 ? 9.365 -15.075 -19.514 1.00 89.19 299 PRO A N 1
ATOM 2371 C CA . PRO A 1 299 ? 8.580 -16.208 -20.009 1.00 89.19 299 PRO A CA 1
ATOM 2372 C C . PRO A 1 299 ? 7.443 -16.643 -19.071 1.00 89.19 299 PRO A C 1
ATOM 2374 O O . PRO A 1 299 ? 6.508 -17.302 -19.513 1.00 89.19 299 PRO A O 1
ATOM 2377 N N . ASN A 1 300 ? 7.510 -16.280 -17.786 1.00 91.12 300 ASN A N 1
ATOM 2378 C CA . ASN A 1 300 ? 6.497 -16.636 -16.788 1.00 91.12 300 ASN A CA 1
ATOM 2379 C C . ASN A 1 300 ? 5.335 -15.623 -16.719 1.00 91.12 300 ASN A C 1
ATOM 2381 O O . ASN A 1 300 ? 4.315 -15.897 -16.086 1.00 91.12 300 ASN A O 1
ATOM 2385 N N . ILE A 1 301 ? 5.462 -14.452 -17.356 1.00 96.25 301 ILE A N 1
ATOM 2386 C CA . ILE A 1 301 ? 4.438 -13.404 -17.304 1.00 96.25 301 ILE A CA 1
ATOM 2387 C C . ILE A 1 301 ? 3.288 -13.745 -18.250 1.00 96.25 301 ILE A C 1
ATOM 2389 O O . ILE A 1 301 ? 3.473 -13.912 -19.449 1.00 96.25 301 ILE A O 1
ATOM 2393 N N . GLN A 1 302 ? 2.078 -13.787 -17.698 1.00 96.06 302 GLN A N 1
ATOM 2394 C CA . GLN A 1 302 ? 0.829 -14.057 -18.414 1.00 96.06 302 GLN A CA 1
ATOM 2395 C C . GLN A 1 302 ? 0.063 -12.772 -18.735 1.00 96.06 302 GLN A C 1
ATOM 2397 O O . GLN A 1 302 ? -0.660 -12.702 -19.723 1.00 96.06 302 GLN A O 1
ATOM 2402 N N . THR A 1 303 ? 0.186 -11.749 -17.884 1.00 96.62 303 THR A N 1
ATOM 2403 C CA . THR A 1 303 ? -0.447 -10.440 -18.079 1.00 96.62 303 THR A CA 1
ATOM 2404 C C . THR A 1 303 ? 0.610 -9.351 -17.999 1.00 96.62 303 THR A C 1
ATOM 2406 O O . THR A 1 303 ? 1.207 -9.130 -16.947 1.00 96.62 303 THR A O 1
ATOM 2409 N N . LEU A 1 304 ? 0.812 -8.640 -19.105 1.00 96.19 304 LEU A N 1
ATOM 2410 C CA . LEU A 1 304 ? 1.748 -7.529 -19.210 1.00 96.19 304 LEU A CA 1
ATOM 2411 C C . LEU A 1 304 ? 0.976 -6.250 -19.525 1.00 96.19 304 LEU A C 1
ATOM 2413 O O . LEU A 1 304 ? 0.321 -6.150 -20.564 1.00 96.19 304 LEU A O 1
ATOM 2417 N N . ASN A 1 305 ? 1.064 -5.260 -18.637 1.00 93.50 305 ASN A N 1
ATOM 2418 C CA . ASN A 1 305 ? 0.440 -3.945 -18.810 1.00 93.50 305 ASN A CA 1
ATOM 2419 C C . ASN A 1 305 ? -1.084 -4.001 -19.059 1.00 93.50 305 ASN A C 1
ATOM 2421 O O . ASN A 1 305 ? -1.639 -3.178 -19.778 1.00 93.50 305 ASN A O 1
ATOM 2425 N N . GLY A 1 306 ? -1.766 -4.983 -18.458 1.00 86.88 306 GLY A N 1
ATOM 2426 C CA . GLY A 1 306 ? -3.216 -5.180 -18.588 1.00 86.88 306 GLY A CA 1
ATOM 2427 C C . GLY A 1 306 ? -3.658 -5.972 -19.823 1.00 86.88 306 GLY A C 1
ATOM 2428 O O . GLY A 1 306 ? -4.831 -6.323 -19.911 1.00 86.88 306 GLY A O 1
ATOM 2429 N N . GLY A 1 307 ? -2.740 -6.300 -20.738 1.00 84.81 307 GLY A N 1
ATOM 2430 C CA . GLY A 1 307 ? -2.986 -7.224 -21.846 1.00 84.81 307 GLY A CA 1
ATOM 2431 C C . GLY A 1 307 ? -2.422 -8.616 -21.561 1.00 84.81 307 GLY A C 1
ATOM 2432 O O . GLY A 1 307 ? -1.351 -8.737 -20.962 1.00 84.81 307 GLY A O 1
ATOM 2433 N N . GLY A 1 308 ? -3.111 -9.666 -22.014 1.00 83.94 308 GLY A N 1
ATOM 2434 C CA . GLY A 1 308 ? -2.560 -11.028 -22.011 1.00 83.94 308 GLY A CA 1
ATOM 2435 C C . GLY A 1 308 ? -1.312 -11.112 -22.892 1.00 83.94 308 GLY A C 1
ATOM 2436 O O . GLY A 1 308 ? -1.238 -10.384 -23.883 1.00 83.94 308 GLY A O 1
ATOM 2437 N N . VAL A 1 309 ? -0.323 -11.916 -22.498 1.00 76.12 309 VAL A N 1
ATOM 2438 C CA . VAL A 1 309 ? 0.937 -12.150 -23.231 1.00 76.12 309 VAL A CA 1
ATOM 2439 C C . VAL A 1 309 ? 0.765 -13.206 -24.311 1.00 76.12 309 VAL A C 1
ATOM 2441 O O . VAL A 1 309 ? 0.181 -14.268 -24.010 1.00 76.12 309 VAL A O 1
#

Mean predicted aligned error: 9.08 Å

InterPro domains:
  IPR032675 Leucine-rich repeat domain superfamily [G3DSA:3.80.10.10] (40-166)
  IPR032675 Leucine-rich repeat domain superfamily [G3DSA:3.80.10.10] (167-309)
  IPR050836 SDS22/Internalin LRR-containing [PTHR46652] (50-306)

Nearest PDB structures (foldseek):
  8esf-assembly1_A  TM=6.557E-01  e=1.841E-05  Homo sapiens
  4wyk-assembly1_C  TM=7.769E-01  e=1.320E-03  Homo sapiens
  5jh5-assembly1_A  TM=6.474E-01  e=6.704E-04  Homo sapiens
  4z61-assembly1_A  TM=4.823E-01  e=3.741E-03  Daucus carota
  4z5w-assembly2_B  TM=4.328E-01  e=3.200E-03  Daucus carota

Solvent-accessible surface area (backbone atoms only — not comparable to full-atom values): 16607 Å² total; per-residue (Å²): 114,46,24,46,41,55,53,46,40,72,76,69,54,73,91,79,74,83,88,82,77,89,81,95,72,99,65,95,78,76,78,70,71,92,83,65,63,62,42,63,47,80,49,56,68,59,46,31,46,39,41,55,61,62,69,64,39,25,76,54,29,51,69,24,29,32,40,34,42,28,42,24,52,37,37,55,54,70,37,52,54,53,46,54,67,28,23,73,52,26,29,36,42,32,44,20,46,12,59,29,68,57,75,58,87,70,69,90,81,56,70,43,70,47,30,28,34,43,35,39,30,40,12,52,57,51,49,72,28,51,55,51,48,59,68,28,28,70,44,30,29,34,42,32,51,20,46,33,68,42,53,66,62,72,40,52,35,98,90,42,101,51,50,68,42,74,47,68,52,28,28,34,40,36,41,28,47,14,61,29,40,53,32,51,39,55,37,40,54,21,55,18,22,59,44,27,29,34,43,36,36,28,50,14,58,29,45,51,53,54,47,79,61,79,68,94,62,89,80,80,80,78,85,84,88,73,91,88,76,77,100,67,77,75,77,77,74,49,66,37,74,29,34,59,44,28,29,33,42,31,43,27,44,15,44,38,58,52,70,68,43,53,48,54,60,51,64,31,83,41,37,28,34,41,31,75,45,74,30,64,55,47,73,88,49,54,74,68,54,47,51,53,58,47,51,75,53,26,80,64,43,49,28,50,69,89,38,78,105

Organism: NCBI:txid320908

Foldseek 3Di:
DDAPLRVCCVVQVDPDDDPPDDDDDDDPDPDD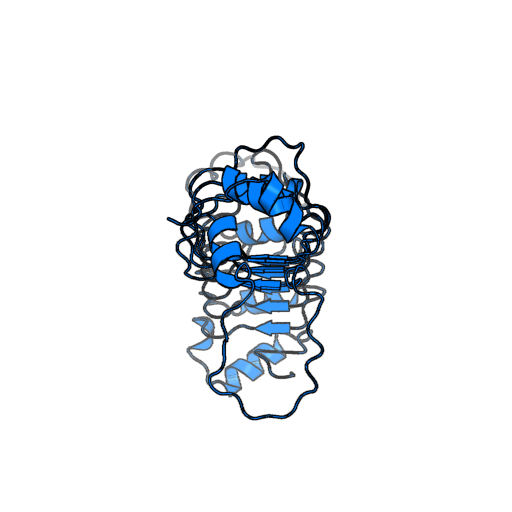PSQADDLADADEQVQHAANPDLVSLLVHQQNHAEYEHAHYAHQDVVRVLSNLVSHLNHAYYAHENHQPCDADPDDLPAANANHAYYHHAQRLYDQNNVQSCLSRHLQHAEYEHANNQDQAHDQPDPVDPQGPAARARHAEYHHEHHQHAALLRVLSVLRNHVQHAYYAYEQHQHAALQNPPDDPDPPPPPDDDDPDDDPPDPPRDQSQNSPQNHAEYEHHNYQHQDVVRLLSVLPRNRHAHYEYHNYPNPPPDDPVVVVVSSCVRNVRHQHYNNDGD

Secondary structure (DSSP, 8-state):
--BHHHHHHHHH--SS----S---------PPPTTS--SEEE-TTS---B---HHHHHHHHTT--EEE--SS----HHHHHHHHHT-TT--EEE-TT----S-----TT---TT--EEE-TTS---HHHHHHHHHH-TT--EEE-TTS--SS---EETTEEEES---TT--EEE-TT-----HHHHHHHHHH-TT--EEE-TT-------TTSPPS-TTS-SS---S---S-------TTTT-TT--EEE-TT-----HHHHHHHTT-TT--EEE--S-GGGTTS-HHHHHHHHHHH-TT-SEETTEE-

Sequence (309 aa):
MPSLLEAIERKYGNDGECFDKVLPVIAIYVPPPRQCLPPLLVFNDCDIDTAGNPAQLQDKCARVQELDLAQNSLTEWSEILCILKQMPLLKFANLSFNMLTDSLQGKLCDSFPMLTNLVLNNTQIDWPSVRHLLNILPSLEELHLSLNNFNRVDLDDELSDEPSVRHKNLKKLHFTGNPVTEWCEVCKLGRAFPNLEMLVMADCPLSSLDPSSPCSSPERVLYSRSESECEGSPRRNSPHDAFRQLCVLNLNGTLLGSWEDIERLGRFPALHCLRIQGCPLFEEYTEHERRQLLIARLPNIQTLNGGGV